Protein AF-A0A834KVR0-F1 (afdb_monomer)

InterPro domains:
  IPR052212 Pleckstrin homology-like domain-containing protein [PTHR12156] (34-213)

Solvent-accessible surface area (backbone atoms only — not comparable to full-atom values): 18357 Å² total; per-residue (Å²): 138,80,88,78,80,78,76,81,72,82,80,76,77,85,85,70,89,84,70,80,87,74,80,64,87,75,62,79,68,66,60,66,73,70,64,79,84,79,94,75,85,88,81,87,83,90,84,85,83,90,86,85,82,88,83,82,87,82,77,98,69,89,75,90,73,67,88,73,70,81,70,75,52,71,69,55,53,51,51,52,50,54,53,50,53,50,53,52,52,53,52,51,52,52,52,54,49,51,52,53,50,53,52,50,52,51,50,54,51,52,53,49,52,51,53,51,51,53,50,51,53,50,51,54,54,49,50,58,52,48,51,53,46,54,52,53,51,51,53,51,53,53,50,54,49,52,54,49,52,51,50,49,52,50,51,51,50,54,52,55,52,50,62,67,48,46,81,79,50,62,74,92,53,33,63,64,51,50,54,52,49,50,55,52,47,54,54,45,51,52,50,46,51,55,48,50,59,48,54,50,56,52,49,57,54,52,62,65,42,58,64,54,56,59,57,51,65,58,51,58,60,56,55,51,59,53,51,58,52,54,56,60,64,75,71,69,74,84,82,82,76,76,89,73,91,74,92,76,90,80,84,88,81,91,79,85,89,81,85,88,82,92,83,89,85,82,87,83,85,81,88,84,88,84,82,90,86,83,88,133

Structure (mmCIF, N/CA/C/O backbone):
data_AF-A0A834KVR0-F1
#
_entry.id   AF-A0A834KVR0-F1
#
loop_
_atom_site.group_PDB
_atom_site.id
_atom_site.type_symbol
_atom_site.label_atom_id
_atom_site.label_alt_id
_atom_site.label_comp_id
_atom_site.label_asym_id
_atom_site.label_entity_id
_atom_site.label_seq_id
_atom_site.pdbx_PDB_ins_code
_atom_site.Cartn_x
_atom_site.Cartn_y
_atom_site.Cartn_z
_atom_site.occupancy
_atom_site.B_iso_or_equiv
_atom_site.auth_seq_id
_atom_site.auth_comp_id
_atom_site.auth_asym_id
_atom_site.auth_atom_id
_atom_site.pdbx_PDB_model_num
ATOM 1 N N . MET A 1 1 ? -13.126 -34.381 2.306 1.00 40.16 1 MET A N 1
ATOM 2 C CA . MET A 1 1 ? -12.649 -34.183 0.922 1.00 40.16 1 MET A CA 1
ATOM 3 C C . MET A 1 1 ? -12.325 -32.711 0.772 1.00 40.16 1 MET A C 1
ATOM 5 O O . MET A 1 1 ? -13.243 -31.913 0.668 1.00 40.16 1 MET A O 1
ATOM 9 N N . VAL A 1 2 ? -11.050 -32.352 0.892 1.00 41.53 2 VAL A N 1
ATOM 10 C CA . VAL A 1 2 ? -10.582 -30.969 0.742 1.00 41.53 2 VAL A CA 1
ATOM 11 C C . VAL A 1 2 ? -9.887 -30.909 -0.611 1.00 41.53 2 VAL A C 1
ATOM 13 O O . VAL A 1 2 ? -8.895 -31.604 -0.817 1.00 41.53 2 VAL A O 1
ATOM 16 N N . TYR A 1 3 ? -10.458 -30.159 -1.550 1.00 44.44 3 TYR A N 1
ATOM 17 C CA . TYR A 1 3 ? -9.818 -29.876 -2.831 1.00 44.44 3 TYR A CA 1
ATOM 18 C C . TYR A 1 3 ? -8.710 -28.851 -2.583 1.00 44.44 3 TYR A C 1
ATOM 20 O O . TYR A 1 3 ? -8.979 -27.662 -2.434 1.00 44.44 3 TYR A O 1
ATOM 28 N N . ILE A 1 4 ? -7.469 -29.326 -2.495 1.00 51.06 4 ILE A N 1
ATOM 29 C CA . ILE A 1 4 ? -6.285 -28.471 -2.548 1.00 51.06 4 ILE A CA 1
ATOM 30 C C . ILE A 1 4 ? -6.039 -28.175 -4.026 1.00 51.06 4 ILE A C 1
ATOM 32 O O . ILE A 1 4 ? -5.580 -29.039 -4.773 1.00 51.06 4 ILE A O 1
ATOM 36 N N . TYR A 1 5 ? -6.390 -26.966 -4.459 1.00 55.44 5 TYR A N 1
ATOM 37 C CA . TYR A 1 5 ? -5.922 -26.435 -5.732 1.00 55.44 5 TYR A CA 1
ATOM 38 C C . TYR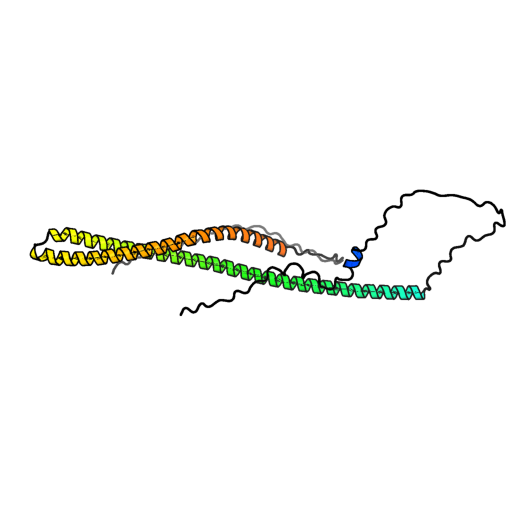 A 1 5 ? -4.430 -26.131 -5.586 1.00 55.44 5 TYR A C 1
ATOM 40 O O . TYR A 1 5 ? -4.046 -25.148 -4.957 1.00 55.44 5 TYR A O 1
ATOM 48 N N . TYR A 1 6 ? -3.586 -26.994 -6.149 1.00 46.97 6 TYR A N 1
ATOM 49 C CA . TYR A 1 6 ? -2.205 -26.637 -6.443 1.00 46.97 6 TYR A CA 1
ATOM 50 C C . TYR A 1 6 ? -2.235 -25.597 -7.565 1.00 46.97 6 TYR A C 1
ATOM 52 O O . TYR A 1 6 ? -2.462 -25.934 -8.725 1.00 46.97 6 TYR A O 1
ATOM 60 N N . LEU A 1 7 ? -2.045 -24.324 -7.212 1.00 50.03 7 LEU A N 1
ATOM 61 C CA . LEU A 1 7 ? -1.592 -23.332 -8.176 1.00 50.03 7 LEU A CA 1
ATOM 62 C C . LEU A 1 7 ? -0.141 -23.681 -8.506 1.00 50.03 7 LEU A C 1
ATOM 64 O O . LEU A 1 7 ? 0.762 -23.535 -7.683 1.00 50.03 7 LEU A O 1
ATOM 68 N N . GLU A 1 8 ? 0.047 -24.213 -9.703 1.00 48.72 8 GLU A N 1
ATOM 69 C CA . GLU A 1 8 ? 1.340 -24.439 -10.324 1.00 48.72 8 GLU A CA 1
ATOM 70 C C . GLU A 1 8 ? 2.027 -23.079 -10.501 1.00 48.72 8 GLU A C 1
ATOM 72 O O . GLU A 1 8 ? 1.716 -22.302 -11.403 1.00 48.72 8 GLU A O 1
ATOM 77 N N . MET A 1 9 ? 2.907 -22.746 -9.557 1.00 46.25 9 MET A N 1
ATOM 78 C CA . MET A 1 9 ? 3.776 -21.580 -9.650 1.00 46.25 9 MET A CA 1
ATOM 79 C C . MET A 1 9 ? 4.722 -21.792 -10.838 1.00 46.25 9 MET A C 1
ATOM 81 O O . MET A 1 9 ? 5.394 -22.828 -10.879 1.00 46.25 9 MET A O 1
ATOM 85 N N . PRO A 1 10 ? 4.826 -20.844 -11.787 1.00 48.53 10 PRO A N 1
ATOM 86 C CA . PRO A 1 10 ? 5.813 -20.931 -12.850 1.00 48.53 10 PRO A CA 1
ATOM 87 C C . PRO A 1 10 ? 7.200 -20.970 -12.210 1.00 48.53 10 PRO A C 1
ATOM 89 O O . PRO A 1 10 ? 7.634 -19.999 -11.589 1.00 48.53 10 PRO A O 1
ATOM 92 N N . GLN A 1 11 ? 7.889 -22.104 -12.321 1.00 47.78 11 GLN A N 1
ATOM 93 C CA . GLN A 1 11 ? 9.277 -22.196 -11.899 1.00 47.78 11 GLN A CA 1
ATOM 94 C C . GLN A 1 11 ? 10.112 -21.307 -12.820 1.00 47.78 11 GLN A C 1
ATOM 96 O O . GLN A 1 11 ? 10.424 -21.662 -13.956 1.00 47.78 11 GLN A O 1
ATOM 101 N N . HIS A 1 12 ? 10.433 -20.114 -12.328 1.00 43.91 12 HIS A N 1
ATOM 102 C CA . HIS A 1 12 ? 11.388 -19.219 -12.948 1.00 43.91 12 HIS A CA 1
ATOM 103 C C . HIS A 1 12 ? 12.770 -19.879 -12.882 1.00 43.91 12 HIS A C 1
ATOM 105 O O . HIS A 1 12 ? 13.420 -19.913 -11.839 1.00 43.91 12 HIS A O 1
ATOM 111 N N . ASN A 1 13 ? 13.198 -20.428 -14.015 1.00 42.28 13 ASN A N 1
ATOM 112 C CA . ASN A 1 13 ? 14.544 -20.925 -14.250 1.00 42.28 13 ASN A CA 1
ATOM 113 C C . ASN A 1 13 ? 15.549 -19.772 -14.052 1.00 42.28 13 ASN A C 1
ATOM 115 O O . ASN A 1 13 ? 15.682 -18.908 -14.914 1.00 42.28 13 ASN A O 1
ATOM 119 N N . MET A 1 14 ? 16.221 -19.737 -12.899 1.00 42.66 14 MET A N 1
ATOM 120 C CA . MET A 1 14 ? 17.290 -18.778 -12.583 1.00 42.66 14 MET A CA 1
ATOM 121 C C . MET A 1 14 ? 18.687 -19.272 -12.998 1.00 42.66 14 MET A C 1
ATOM 123 O O . MET A 1 14 ? 19.679 -18.665 -12.611 1.00 42.66 14 MET A O 1
ATOM 127 N N . GLU A 1 15 ? 18.795 -20.318 -13.823 1.00 42.47 15 GLU A N 1
ATOM 128 C CA . GLU A 1 15 ? 20.098 -20.890 -14.193 1.00 42.47 15 GLU A CA 1
ATOM 129 C C . GLU A 1 15 ? 20.482 -20.690 -15.671 1.00 42.47 15 GLU A C 1
ATOM 131 O O . GLU A 1 15 ? 21.492 -21.232 -16.111 1.00 42.47 15 GLU A O 1
ATOM 136 N N . ASN A 1 16 ? 19.725 -19.914 -16.462 1.00 45.34 16 ASN A N 1
ATOM 137 C CA . ASN A 1 16 ? 20.016 -19.763 -17.900 1.00 45.34 16 ASN A CA 1
ATOM 138 C C . ASN A 1 16 ? 20.256 -18.325 -18.396 1.00 45.34 16 ASN A C 1
ATOM 140 O O . ASN A 1 16 ? 20.423 -18.103 -19.594 1.00 45.34 16 ASN A O 1
ATOM 144 N N . SER A 1 17 ? 20.353 -17.347 -17.496 1.00 41.66 17 SER A N 1
ATOM 145 C CA . SER A 1 17 ? 20.482 -15.921 -17.851 1.00 41.66 17 SER A CA 1
ATOM 146 C C . SER A 1 17 ? 21.929 -15.410 -17.887 1.00 41.66 17 SER A C 1
ATOM 148 O O . SER A 1 17 ? 22.164 -14.212 -17.766 1.00 41.66 17 SER A O 1
ATOM 150 N N . GLY A 1 18 ? 22.915 -16.303 -18.022 1.00 48.16 18 GLY A N 1
ATOM 151 C CA . GLY A 1 18 ? 24.338 -15.946 -17.975 1.00 48.16 18 GLY A CA 1
ATOM 152 C C . GLY A 1 18 ? 25.078 -15.921 -19.316 1.00 48.16 18 GLY A C 1
ATOM 153 O O . GLY A 1 18 ? 26.230 -15.499 -19.342 1.00 48.16 18 GLY A O 1
ATOM 154 N N . VAL A 1 19 ? 24.497 -16.403 -20.426 1.00 48.88 19 VAL A N 1
ATOM 155 C CA . VAL A 1 19 ? 25.331 -16.741 -21.607 1.00 48.88 19 VAL A CA 1
ATOM 156 C C . VAL A 1 19 ? 24.719 -16.478 -22.991 1.00 48.88 19 VAL A C 1
ATOM 158 O O . VAL A 1 19 ? 25.324 -16.836 -24.000 1.00 48.88 19 VAL A O 1
ATOM 161 N N . GLN A 1 20 ? 23.569 -15.804 -23.096 1.00 34.91 20 GLN A N 1
ATOM 162 C CA . GLN A 1 20 ? 22.884 -15.618 -24.389 1.00 34.91 20 GLN A CA 1
ATOM 163 C C . GLN A 1 20 ? 23.236 -14.323 -25.151 1.00 34.91 20 GLN A C 1
ATOM 165 O O . GLN A 1 20 ? 22.699 -14.090 -26.222 1.00 34.91 20 GLN A O 1
ATOM 170 N N . TRP A 1 21 ? 24.166 -13.485 -24.688 1.00 39.94 21 TRP A N 1
ATOM 171 C CA . TRP A 1 21 ? 24.570 -12.290 -25.459 1.00 39.94 21 TRP A CA 1
ATOM 172 C C . TRP A 1 21 ? 25.778 -12.510 -26.384 1.00 39.94 21 TRP A C 1
ATOM 174 O O . TRP A 1 21 ? 26.228 -11.579 -27.042 1.00 39.94 21 TRP A O 1
ATOM 184 N N . GLN A 1 22 ? 26.304 -13.738 -26.485 1.00 44.66 22 GLN A N 1
ATOM 185 C CA . GLN A 1 22 ? 27.500 -14.026 -27.294 1.00 44.66 22 GLN A CA 1
ATOM 186 C C . GLN A 1 22 ? 27.246 -14.649 -28.676 1.00 44.66 22 GLN A C 1
ATOM 188 O O . GLN A 1 22 ? 28.211 -14.941 -29.376 1.00 44.66 22 GLN A O 1
ATOM 193 N N . GLN A 1 23 ? 25.996 -14.849 -29.111 1.00 42.59 23 GLN A N 1
ATOM 194 C CA . GLN A 1 23 ? 25.717 -15.595 -30.355 1.00 42.59 23 GLN A CA 1
ATOM 195 C C . GLN A 1 23 ? 24.958 -14.812 -31.436 1.00 42.59 23 GLN A C 1
ATOM 197 O O . GLN A 1 23 ? 24.191 -15.386 -32.204 1.00 42.59 23 GLN A O 1
ATOM 202 N N . GLY A 1 24 ? 25.209 -13.507 -31.542 1.00 49.75 24 GLY A N 1
ATOM 203 C CA . GLY A 1 24 ? 25.002 -12.781 -32.799 1.00 49.75 24 GLY A CA 1
ATOM 204 C C . GLY A 1 24 ? 26.250 -12.900 -33.687 1.00 49.75 24 GLY A C 1
ATOM 205 O O . GLY A 1 24 ? 27.355 -12.992 -33.142 1.00 49.75 24 GLY A O 1
ATOM 206 N N . PRO A 1 25 ? 26.135 -12.906 -35.030 1.00 54.09 25 PRO A N 1
ATOM 207 C CA . PRO A 1 25 ? 27.307 -12.856 -35.898 1.00 54.09 25 PRO A CA 1
ATOM 208 C C . PRO A 1 25 ? 28.103 -11.588 -35.567 1.00 54.09 25 PRO A C 1
ATOM 210 O O . PRO A 1 25 ? 27.660 -10.479 -35.851 1.00 54.09 25 PRO A O 1
ATOM 213 N N . ARG A 1 26 ? 29.260 -11.741 -34.905 1.00 54.66 26 ARG A N 1
ATOM 214 C CA . ARG A 1 26 ? 30.148 -10.615 -34.584 1.00 54.66 26 ARG A CA 1
ATOM 215 C C . ARG A 1 26 ? 30.486 -9.880 -35.874 1.00 54.66 26 ARG A C 1
ATOM 217 O O . ARG A 1 26 ? 31.011 -10.480 -36.812 1.00 54.66 26 ARG A O 1
ATOM 224 N N . SER A 1 27 ? 30.224 -8.579 -35.889 1.00 56.69 27 SER A N 1
ATOM 225 C CA . SER A 1 27 ? 30.544 -7.714 -37.015 1.00 56.69 27 SER A CA 1
ATOM 226 C C . SER A 1 27 ? 32.049 -7.799 -37.347 1.00 56.69 27 SER A C 1
ATOM 228 O O . SER A 1 27 ? 32.877 -7.733 -36.429 1.00 56.69 27 SER A O 1
ATOM 230 N N . PRO A 1 28 ? 32.446 -7.919 -38.632 1.00 54.69 28 PRO A N 1
ATOM 231 C CA . PRO A 1 28 ? 33.827 -8.205 -39.058 1.00 54.69 28 PRO A CA 1
ATOM 232 C C . PRO A 1 28 ? 34.900 -7.207 -38.594 1.00 54.69 28 PRO A C 1
ATOM 234 O O . PRO A 1 28 ? 36.098 -7.465 -38.719 1.00 54.69 28 PRO A O 1
ATOM 237 N N . TRP A 1 29 ? 34.501 -6.040 -38.091 1.00 47.91 29 TRP A N 1
ATOM 238 C CA . TRP A 1 29 ? 35.418 -4.995 -37.650 1.00 47.91 29 TRP A CA 1
ATOM 239 C C . TRP A 1 29 ? 35.972 -5.230 -36.234 1.00 47.91 29 TRP A C 1
ATOM 241 O O . TRP A 1 29 ? 37.114 -4.853 -35.982 1.00 47.91 29 TRP A O 1
ATOM 251 N N . ILE A 1 30 ? 35.253 -5.935 -35.348 1.00 52.66 30 ILE A N 1
ATOM 252 C CA . ILE A 1 30 ? 35.728 -6.223 -33.978 1.00 52.66 30 ILE A CA 1
ATOM 253 C C . ILE A 1 30 ? 36.875 -7.252 -33.986 1.00 52.66 30 ILE A C 1
ATOM 255 O O . ILE A 1 30 ? 37.761 -7.209 -33.133 1.00 52.66 30 ILE A O 1
ATOM 259 N N . SER A 1 31 ? 36.927 -8.145 -34.979 1.00 50.38 31 SER A N 1
ATOM 260 C CA . SER A 1 31 ? 38.032 -9.106 -35.122 1.00 50.38 31 SER A CA 1
ATOM 261 C C . SER A 1 31 ? 39.351 -8.449 -35.544 1.00 50.38 31 SER A C 1
ATOM 263 O O . SER A 1 31 ? 40.414 -8.942 -35.183 1.00 50.38 31 SER A O 1
ATOM 265 N N . ARG A 1 32 ? 39.311 -7.299 -36.235 1.00 51.47 32 ARG A N 1
ATOM 266 C CA . ARG A 1 32 ? 40.523 -6.611 -36.720 1.00 51.47 32 ARG A CA 1
ATOM 267 C C . ARG A 1 32 ? 41.347 -5.926 -35.629 1.00 51.47 32 ARG A C 1
ATOM 269 O O . ARG A 1 32 ? 42.498 -5.597 -35.879 1.00 51.47 32 ARG A O 1
ATOM 276 N N . VAL A 1 33 ? 40.784 -5.722 -34.439 1.00 50.94 33 VAL A N 1
ATOM 277 C CA . VAL A 1 33 ? 41.481 -5.071 -33.313 1.00 50.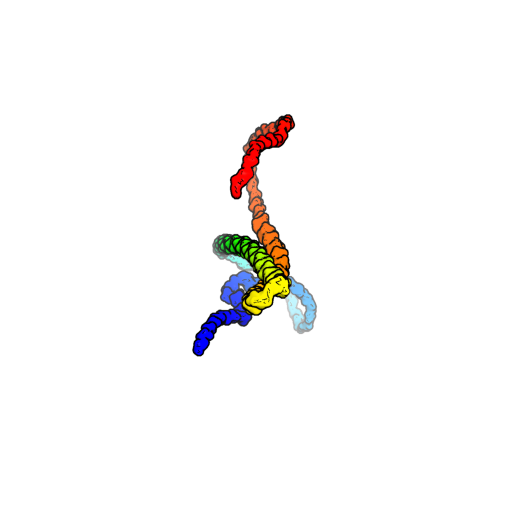94 33 VAL A CA 1
ATOM 278 C C . VAL A 1 33 ? 42.049 -6.098 -32.319 1.00 50.94 33 VAL A C 1
ATOM 280 O O . VAL A 1 33 ? 42.857 -5.745 -31.466 1.00 50.94 33 VAL A O 1
ATOM 283 N N . ALA A 1 34 ? 41.657 -7.374 -32.433 1.00 44.69 34 ALA A N 1
ATOM 284 C CA . ALA A 1 34 ? 42.080 -8.449 -31.530 1.00 44.69 34 ALA A CA 1
ATOM 285 C C . ALA A 1 34 ? 43.346 -9.199 -31.999 1.00 44.69 34 ALA A C 1
ATOM 287 O O . ALA A 1 34 ? 44.070 -9.743 -31.168 1.00 44.69 34 ALA A O 1
ATOM 288 N N . GLU A 1 35 ? 43.655 -9.202 -33.300 1.00 42.03 35 GLU A N 1
ATOM 289 C CA . GLU A 1 35 ? 44.916 -9.738 -33.836 1.00 42.03 35 GLU A CA 1
ATOM 290 C C . GLU A 1 35 ? 45.947 -8.611 -33.963 1.00 42.03 35 GLU A C 1
ATOM 292 O O . GLU A 1 35 ? 46.011 -7.882 -34.951 1.00 42.03 35 GLU A O 1
ATOM 297 N N . GLY A 1 36 ? 46.717 -8.424 -32.891 1.00 44.00 36 GLY A N 1
ATOM 298 C CA . GLY A 1 36 ? 47.668 -7.331 -32.743 1.00 44.00 36 GLY A CA 1
ATOM 299 C C . GLY A 1 36 ? 48.825 -7.353 -33.742 1.00 44.00 36 GLY A C 1
ATOM 300 O O . GLY A 1 36 ? 49.479 -8.372 -33.930 1.00 44.00 36 GLY A O 1
ATOM 301 N N . GLN A 1 37 ? 49.144 -6.176 -34.279 1.00 39.47 37 GLN A N 1
ATOM 302 C CA . GLN A 1 37 ? 50.459 -5.822 -34.815 1.00 39.47 37 GLN A CA 1
ATOM 303 C C . GLN A 1 37 ? 50.728 -4.341 -34.506 1.00 39.47 37 GLN A C 1
ATOM 305 O O . GLN A 1 37 ? 50.379 -3.450 -35.274 1.00 39.47 37 GLN A O 1
ATOM 310 N N . SER A 1 38 ? 51.367 -4.092 -33.361 1.00 36.09 38 SER A N 1
ATOM 311 C CA . SER A 1 38 ? 52.107 -2.852 -33.093 1.00 36.09 38 SER A CA 1
ATOM 312 C C . SER A 1 38 ? 53.605 -3.158 -33.235 1.00 36.09 38 SER A C 1
ATOM 314 O O . SER A 1 38 ? 54.057 -4.148 -32.655 1.00 36.09 38 SER A O 1
ATOM 316 N N . PRO A 1 39 ? 54.399 -2.364 -33.980 1.00 46.84 39 PRO A N 1
ATOM 317 C CA . PRO A 1 39 ? 55.816 -2.633 -34.184 1.00 46.84 39 PRO A CA 1
ATOM 318 C C . PRO A 1 39 ? 56.627 -2.000 -33.047 1.00 46.84 39 PRO A C 1
ATOM 320 O O . PRO A 1 39 ? 56.706 -0.778 -32.938 1.00 46.84 39 PRO A O 1
ATOM 323 N N . ALA A 1 40 ? 57.249 -2.820 -32.203 1.00 36.53 40 ALA A N 1
ATOM 324 C CA . ALA A 1 40 ? 58.198 -2.355 -31.198 1.00 36.53 40 ALA A CA 1
ATOM 325 C C . ALA A 1 40 ? 59.548 -3.071 -31.348 1.00 36.53 40 ALA A C 1
ATOM 327 O O . ALA A 1 40 ? 59.621 -4.291 -31.285 1.00 36.53 40 ALA A O 1
ATOM 328 N N . SER A 1 41 ? 60.589 -2.249 -31.511 1.00 37.97 41 SER A N 1
ATOM 329 C CA . SER A 1 41 ? 61.953 -2.402 -30.988 1.00 37.97 41 SER A CA 1
ATOM 330 C C . SER A 1 41 ? 62.697 -3.727 -31.240 1.00 37.97 41 SER A C 1
ATOM 332 O O . SER A 1 41 ? 62.534 -4.695 -30.504 1.00 37.97 41 SER A O 1
ATOM 334 N N . SER A 1 42 ? 63.619 -3.732 -32.212 1.00 37.25 42 SER A N 1
ATOM 335 C CA . SER A 1 42 ? 64.639 -4.784 -32.348 1.00 37.25 42 SER A CA 1
ATOM 336 C C . SER A 1 42 ? 65.936 -4.339 -31.668 1.00 37.25 42 SER A C 1
ATOM 338 O O . SER A 1 42 ? 66.650 -3.480 -32.186 1.00 37.25 42 SER A O 1
ATOM 340 N N . GLY A 1 43 ? 66.223 -4.933 -30.508 1.00 34.66 43 GLY A N 1
ATOM 341 C CA . GLY A 1 43 ? 67.552 -4.987 -29.896 1.00 34.66 43 GLY A CA 1
ATOM 342 C C . GLY A 1 43 ? 68.383 -6.126 -30.499 1.00 34.66 43 GLY A C 1
ATOM 343 O O . GLY A 1 43 ? 67.831 -7.105 -30.995 1.00 34.66 43 GLY A O 1
ATOM 344 N N . ALA A 1 44 ? 69.698 -5.930 -30.517 1.00 49.50 44 ALA A N 1
ATOM 345 C CA . ALA A 1 44 ? 70.727 -6.760 -31.141 1.00 49.50 44 ALA A CA 1
ATOM 346 C C . ALA A 1 44 ? 71.146 -7.969 -30.286 1.00 49.50 44 ALA A C 1
ATOM 348 O O . ALA A 1 44 ? 71.003 -7.877 -29.078 1.00 49.50 44 ALA A O 1
ATOM 349 N N . GLU A 1 45 ? 71.759 -9.005 -30.891 1.00 39.78 45 GLU A N 1
ATOM 350 C CA . GLU A 1 45 ? 73.156 -9.435 -30.622 1.00 39.78 45 GLU A CA 1
ATOM 351 C C . GLU A 1 45 ? 73.574 -10.752 -31.332 1.00 39.78 45 GLU A C 1
ATOM 353 O O . GLU A 1 45 ? 72.812 -11.712 -31.353 1.00 39.78 45 GLU A O 1
ATOM 358 N N . SER A 1 46 ? 74.785 -10.697 -31.927 1.00 44.06 46 SER A N 1
ATOM 359 C CA . SER A 1 46 ? 75.876 -11.689 -32.135 1.00 44.06 46 SER A CA 1
ATOM 360 C C . SER A 1 46 ? 75.603 -13.173 -32.435 1.00 44.06 46 SER A C 1
ATOM 362 O O . SER A 1 46 ? 74.663 -13.770 -31.940 1.00 44.06 46 SER A O 1
ATOM 364 N N . ASP A 1 47 ? 76.467 -13.961 -33.083 1.00 44.97 47 ASP A N 1
ATOM 365 C CA . ASP A 1 47 ? 77.664 -13.868 -33.946 1.00 44.97 47 ASP A CA 1
ATOM 366 C C . ASP A 1 47 ? 78.019 -15.348 -34.216 1.00 44.97 47 ASP A C 1
ATOM 368 O O . ASP A 1 47 ? 78.009 -16.126 -33.260 1.00 44.97 47 ASP A O 1
ATOM 372 N N . THR A 1 48 ? 78.383 -15.767 -35.439 1.00 47.78 48 THR A N 1
ATOM 373 C CA . THR A 1 48 ? 79.351 -16.878 -35.631 1.00 47.78 48 THR A CA 1
ATOM 374 C C . THR A 1 48 ? 79.913 -16.973 -37.066 1.00 47.78 48 THR A C 1
ATOM 376 O O . THR A 1 48 ? 79.186 -17.248 -38.013 1.00 47.78 48 THR A O 1
ATOM 379 N N . GLU A 1 49 ? 81.228 -16.708 -37.159 1.00 41.47 49 GLU A N 1
ATOM 380 C CA . GLU A 1 49 ? 82.315 -17.270 -38.008 1.00 41.47 49 GLU A CA 1
ATOM 381 C C . GLU A 1 49 ? 82.122 -17.511 -39.535 1.00 41.47 49 GLU A C 1
ATOM 383 O O . GLU A 1 49 ? 81.260 -18.260 -39.967 1.00 41.47 49 GLU A O 1
ATOM 388 N N . SER A 1 50 ? 82.857 -16.798 -40.417 1.00 38.59 50 SER A N 1
ATOM 389 C CA . SER A 1 50 ? 84.213 -17.097 -40.978 1.00 38.59 50 SER A CA 1
ATOM 390 C C . SER A 1 50 ? 84.170 -18.188 -42.078 1.00 38.59 50 SER A C 1
ATOM 392 O O . SER A 1 50 ? 83.522 -19.200 -41.892 1.00 38.59 50 SER A O 1
ATOM 394 N N . SER A 1 51 ? 84.798 -18.162 -43.259 1.00 41.66 51 SER A N 1
ATOM 395 C CA . SER A 1 51 ? 85.860 -17.386 -43.910 1.00 41.66 51 SER A CA 1
ATOM 396 C C . SER A 1 51 ? 85.824 -17.729 -45.418 1.00 41.66 51 SER A C 1
ATOM 398 O O . SER A 1 51 ? 85.367 -18.812 -45.786 1.00 41.66 51 SER A O 1
ATOM 400 N N . GLY A 1 52 ? 86.353 -16.876 -46.299 1.00 38.72 52 GLY A N 1
ATOM 401 C CA . GLY A 1 52 ? 86.535 -17.216 -47.717 1.00 38.72 52 GLY A CA 1
ATOM 402 C C . GLY A 1 52 ? 87.006 -16.032 -48.552 1.00 38.72 52 GLY A C 1
ATOM 403 O O . GLY A 1 52 ? 86.202 -15.245 -49.042 1.00 38.72 52 GLY A O 1
ATOM 404 N N . THR A 1 53 ? 88.320 -15.890 -48.657 1.00 39.78 53 THR A N 1
ATOM 405 C CA . THR A 1 53 ? 89.035 -14.782 -49.282 1.00 39.78 53 THR A CA 1
ATOM 406 C C . THR A 1 53 ? 88.904 -14.726 -50.810 1.00 39.78 53 THR A C 1
ATOM 408 O O . THR A 1 53 ? 88.639 -15.714 -51.488 1.00 39.78 53 THR A O 1
ATOM 411 N N . GLU A 1 54 ? 89.150 -13.513 -51.317 1.00 42.09 54 GLU A N 1
ATOM 412 C CA . GLU A 1 54 ? 89.826 -13.173 -52.577 1.00 42.09 54 GLU A CA 1
ATOM 413 C C . GLU A 1 54 ? 89.288 -13.743 -53.906 1.00 42.09 54 GLU A C 1
ATOM 415 O O . GLU A 1 54 ? 89.596 -14.861 -54.295 1.00 42.09 54 GLU A O 1
ATOM 420 N N . ARG A 1 55 ? 88.658 -12.883 -54.724 1.00 44.12 55 ARG A N 1
ATOM 421 C CA . ARG A 1 55 ? 89.200 -12.562 -56.061 1.00 44.12 55 ARG A CA 1
ATOM 422 C C . ARG A 1 55 ? 88.970 -11.097 -56.404 1.00 44.12 55 ARG A C 1
ATOM 424 O O . ARG A 1 55 ? 87.854 -10.589 -56.455 1.00 44.12 55 ARG A O 1
ATOM 431 N N . GLU A 1 56 ? 90.096 -10.445 -56.626 1.00 41.44 56 GLU A N 1
ATOM 432 C CA . GLU A 1 56 ? 90.265 -9.080 -57.076 1.00 41.44 56 GLU A CA 1
ATOM 433 C C . GLU A 1 56 ? 89.668 -8.811 -58.471 1.00 41.44 56 GLU A C 1
ATOM 435 O O . GLU A 1 56 ? 89.880 -9.565 -59.416 1.00 41.44 56 GLU A O 1
ATOM 440 N N . LYS A 1 57 ? 89.047 -7.629 -58.585 1.00 44.34 57 LYS A N 1
ATOM 441 C CA . LYS A 1 57 ? 89.181 -6.672 -59.698 1.00 44.34 57 LYS A CA 1
ATOM 442 C C . LYS A 1 57 ? 88.788 -7.169 -61.100 1.00 44.34 57 LYS A C 1
ATOM 444 O O . LYS A 1 57 ? 89.626 -7.611 -61.877 1.00 44.34 57 LYS A O 1
ATOM 449 N N . SER A 1 58 ? 87.578 -6.812 -61.538 1.00 38.31 58 SER A N 1
ATOM 450 C CA . SER A 1 58 ? 87.459 -6.213 -62.873 1.00 38.31 58 SER A CA 1
ATOM 451 C C . SER A 1 58 ? 86.306 -5.211 -62.971 1.00 38.31 58 SER A C 1
ATOM 453 O O . SER A 1 58 ? 85.165 -5.488 -62.628 1.00 38.31 58 SER A O 1
ATOM 455 N N . CYS A 1 59 ? 86.670 -4.042 -63.494 1.00 35.53 59 CYS A N 1
ATOM 456 C CA . CYS A 1 59 ? 85.828 -3.081 -64.194 1.00 35.53 59 CYS A CA 1
ATOM 457 C C . CYS A 1 59 ? 84.772 -2.304 -63.388 1.00 35.53 59 CYS A C 1
ATOM 459 O O . CYS A 1 59 ? 83.584 -2.609 -63.365 1.00 35.53 59 CYS A O 1
ATOM 461 N N . VAL A 1 60 ? 85.216 -1.153 -62.882 1.00 50.47 60 VAL A N 1
ATOM 462 C CA . VAL A 1 60 ? 84.394 0.050 -62.734 1.00 50.47 60 VAL A CA 1
ATOM 463 C C . VAL A 1 60 ? 83.767 0.398 -64.093 1.00 50.47 60 VAL A C 1
ATOM 465 O O . VAL A 1 60 ? 84.415 1.037 -64.919 1.00 50.47 60 VAL A O 1
ATOM 468 N N . LYS A 1 61 ? 82.515 -0.006 -64.333 1.00 44.59 61 LYS A N 1
ATOM 469 C CA . LYS A 1 61 ? 81.617 0.602 -65.329 1.00 44.59 61 LYS A CA 1
ATOM 470 C C . LYS A 1 61 ? 80.173 0.539 -64.828 1.00 44.59 61 LYS A C 1
ATOM 472 O O . LYS A 1 61 ? 79.580 -0.527 -64.804 1.00 44.59 61 LYS A O 1
ATOM 477 N N . LYS A 1 62 ? 79.650 1.717 -64.464 1.00 46.38 62 LYS A N 1
ATOM 478 C CA . LYS A 1 62 ? 78.262 2.177 -64.654 1.00 46.38 62 LYS A CA 1
ATOM 479 C C . LYS A 1 62 ? 77.178 1.089 -64.648 1.00 46.38 62 LYS A C 1
ATOM 481 O O . LYS A 1 62 ? 76.986 0.442 -65.670 1.00 46.38 62 LYS A O 1
ATOM 486 N N . LEU A 1 63 ? 76.364 1.060 -63.594 1.00 43.66 63 LEU A N 1
ATOM 487 C CA . LEU A 1 63 ? 74.955 1.457 -63.705 1.00 43.66 63 LEU A CA 1
ATOM 488 C C . LEU A 1 63 ? 74.365 1.599 -62.294 1.00 43.66 63 LEU A C 1
ATOM 490 O O . LEU A 1 63 ? 73.727 0.697 -61.762 1.00 43.66 63 LEU A O 1
ATOM 494 N N . GLU A 1 64 ? 74.571 2.769 -61.692 1.00 46.22 64 GLU A N 1
ATOM 495 C CA . GLU A 1 64 ? 73.493 3.356 -60.902 1.00 46.22 64 GLU A CA 1
ATOM 496 C C . GLU A 1 64 ? 72.277 3.453 -61.821 1.00 46.22 64 GLU A C 1
ATOM 498 O O . GLU A 1 64 ? 72.350 4.022 -62.911 1.00 46.22 64 GLU A O 1
ATOM 503 N N . GLY A 1 65 ? 71.178 2.844 -61.411 1.00 44.41 65 GLY A N 1
ATOM 504 C CA . GLY A 1 65 ? 69.977 2.836 -62.221 1.00 44.41 65 GLY A CA 1
ATOM 505 C C . GLY A 1 65 ? 69.020 1.777 -61.749 1.00 44.41 65 GLY A C 1
ATOM 506 O O . GLY A 1 65 ? 68.759 0.846 -62.492 1.00 44.41 65 GLY A O 1
ATOM 507 N N . SER A 1 66 ? 68.517 1.962 -60.525 1.00 44.50 66 SER A N 1
ATOM 508 C CA . SER A 1 66 ? 67.195 1.519 -60.082 1.00 44.50 66 SER A CA 1
ATOM 509 C C . SER A 1 66 ? 66.844 0.050 -60.341 1.00 44.50 66 SER A C 1
ATOM 511 O O . SER A 1 66 ? 66.657 -0.380 -61.474 1.00 44.50 66 SER A O 1
ATOM 513 N N . SER A 1 67 ? 66.510 -0.675 -59.274 1.00 50.22 67 SER A N 1
ATOM 514 C CA . SER A 1 67 ? 65.329 -1.534 -59.359 1.00 50.22 67 SER A CA 1
ATOM 515 C C . SER A 1 67 ? 64.218 -0.692 -60.000 1.00 50.22 67 SER A C 1
ATOM 517 O O . SER A 1 67 ? 63.649 0.195 -59.356 1.00 50.22 67 SER A O 1
ATOM 519 N N . LEU A 1 68 ? 64.023 -0.856 -61.312 1.00 49.53 68 LEU A N 1
ATOM 520 C CA . LEU A 1 68 ? 62.882 -0.362 -62.059 1.00 49.53 68 LEU A CA 1
ATOM 521 C C . LEU A 1 68 ? 61.712 -1.098 -61.425 1.00 49.53 68 LEU A C 1
ATOM 523 O O . LEU A 1 68 ? 61.333 -2.182 -61.860 1.00 49.53 68 LEU A O 1
ATOM 527 N N . ARG A 1 69 ? 61.209 -0.539 -60.317 1.00 59.34 69 ARG A N 1
ATOM 528 C CA . ARG A 1 69 ? 59.905 -0.861 -59.760 1.00 59.34 69 ARG A CA 1
ATOM 529 C C . ARG A 1 69 ? 58.980 -0.849 -60.959 1.00 59.34 69 ARG A C 1
ATOM 531 O O . ARG A 1 69 ? 58.780 0.214 -61.542 1.00 59.34 69 ARG A O 1
ATOM 538 N N . VAL A 1 70 ? 58.518 -2.025 -61.373 1.00 62.09 70 VAL A N 1
ATOM 539 C CA . VAL A 1 70 ? 57.508 -2.163 -62.416 1.00 62.09 70 VAL A CA 1
ATOM 540 C C . VAL A 1 70 ? 56.333 -1.333 -61.925 1.00 62.09 70 VAL A C 1
ATOM 542 O O . VAL A 1 70 ? 55.637 -1.722 -60.990 1.00 62.09 70 VAL A O 1
ATOM 545 N N . LEU A 1 71 ? 56.209 -0.116 -62.455 1.00 62.34 71 LEU A N 1
ATOM 546 C CA . LEU A 1 71 ? 55.137 0.780 -62.073 1.00 62.34 71 LEU A CA 1
ATOM 547 C C . LEU A 1 71 ? 53.847 0.101 -62.539 1.00 62.34 71 LEU A C 1
ATOM 549 O O . LEU A 1 71 ? 53.785 -0.328 -63.697 1.00 62.34 71 LEU A O 1
ATOM 553 N N . PRO A 1 72 ? 52.841 -0.057 -61.663 1.00 75.88 72 PRO A N 1
ATOM 554 C CA . PRO A 1 72 ? 51.564 -0.608 -62.084 1.00 75.88 72 PRO A CA 1
ATOM 555 C C . PRO A 1 72 ? 51.046 0.203 -63.275 1.00 75.88 72 PRO A C 1
ATOM 557 O O . PRO A 1 72 ? 51.123 1.433 -63.278 1.00 75.88 72 PRO A O 1
ATOM 560 N N . SER A 1 73 ? 50.555 -0.495 -64.305 1.00 86.38 73 SER A N 1
ATOM 561 C CA . SER A 1 73 ? 50.024 0.147 -65.512 1.00 86.38 73 SER A CA 1
ATOM 562 C C . SER A 1 73 ? 48.980 1.207 -65.126 1.00 86.38 73 SER A C 1
ATOM 564 O O . SER A 1 73 ? 48.173 0.943 -64.230 1.00 86.38 73 SER A O 1
ATOM 566 N N . PRO A 1 74 ? 48.929 2.376 -65.790 1.00 88.94 74 PRO A N 1
ATOM 567 C CA . PRO A 1 74 ? 47.943 3.422 -65.500 1.00 88.94 74 PRO A CA 1
ATOM 568 C C . PRO A 1 74 ? 46.496 2.909 -65.440 1.00 88.94 74 PRO A C 1
ATOM 570 O O . PRO A 1 74 ? 45.710 3.344 -64.605 1.00 88.94 74 PRO A O 1
ATOM 573 N N . THR A 1 75 ? 46.170 1.909 -66.261 1.00 91.12 75 THR A N 1
ATOM 574 C CA . THR A 1 75 ? 44.861 1.230 -66.269 1.00 91.12 75 THR A CA 1
ATOM 575 C C . THR A 1 75 ? 44.561 0.462 -64.976 1.00 91.12 75 THR A C 1
ATOM 577 O O . THR A 1 75 ? 43.421 0.441 -64.516 1.00 91.12 75 THR A O 1
ATOM 580 N N . HIS A 1 76 ? 45.575 -0.143 -64.352 1.00 93.00 76 HIS A N 1
ATOM 581 C CA . HIS A 1 76 ? 45.448 -0.827 -63.065 1.00 93.00 76 HIS A CA 1
ATOM 582 C C . HIS A 1 76 ? 45.205 0.173 -61.930 1.00 93.00 76 HIS A C 1
ATOM 584 O O . HIS A 1 76 ? 44.364 -0.064 -61.069 1.00 93.00 76 HIS A O 1
ATOM 590 N N . LEU A 1 77 ? 45.903 1.314 -61.947 1.00 93.50 77 LEU A N 1
ATOM 591 C CA . LEU A 1 77 ? 45.676 2.387 -60.976 1.00 93.50 77 LEU A CA 1
ATOM 592 C C . LEU A 1 77 ? 44.276 2.995 -61.118 1.00 93.50 77 LEU A C 1
ATOM 594 O O . LEU A 1 77 ? 43.604 3.184 -60.113 1.00 93.50 77 LEU A O 1
ATOM 598 N N . GLN A 1 78 ? 43.806 3.233 -62.345 1.00 94.81 78 GLN A N 1
ATOM 599 C CA . GLN A 1 78 ? 42.444 3.720 -62.595 1.00 94.81 78 GLN A CA 1
ATOM 600 C C . GLN A 1 78 ? 41.379 2.752 -62.076 1.00 94.81 78 GLN A C 1
ATOM 602 O O . GLN A 1 78 ? 40.474 3.178 -61.365 1.00 94.81 78 GLN A O 1
ATOM 607 N N . ARG A 1 79 ? 41.519 1.449 -62.356 1.00 95.69 79 ARG A N 1
ATOM 608 C CA . ARG A 1 79 ? 40.623 0.427 -61.798 1.00 95.69 79 ARG A CA 1
ATOM 609 C C . ARG A 1 79 ? 40.640 0.449 -60.270 1.00 95.69 79 ARG A C 1
ATOM 611 O O . ARG A 1 79 ? 39.587 0.436 -59.641 1.00 95.69 79 ARG A O 1
ATOM 618 N N . ARG A 1 80 ? 41.830 0.541 -59.672 1.00 96.50 80 ARG A N 1
ATOM 619 C CA . ARG A 1 80 ? 41.965 0.587 -58.217 1.00 96.50 80 ARG A CA 1
ATOM 620 C C . ARG A 1 80 ? 41.303 1.824 -57.608 1.00 96.50 80 ARG A C 1
ATOM 622 O O . ARG A 1 80 ? 40.707 1.716 -56.545 1.00 96.50 80 ARG A O 1
ATOM 629 N N . ILE A 1 81 ? 41.381 2.975 -58.274 1.00 96.69 81 ILE A N 1
ATOM 630 C CA . ILE A 1 81 ? 40.679 4.196 -57.858 1.00 96.69 81 ILE A CA 1
ATOM 631 C C . ILE A 1 81 ? 39.167 3.969 -57.894 1.00 96.69 81 ILE A C 1
ATOM 633 O O . ILE A 1 81 ? 38.509 4.211 -56.891 1.00 96.69 81 ILE A O 1
ATOM 637 N N . THR A 1 82 ? 38.629 3.417 -58.987 1.00 97.62 82 THR A N 1
ATOM 638 C CA . THR A 1 82 ? 37.185 3.150 -59.086 1.00 97.62 82 THR A CA 1
ATOM 639 C C . THR A 1 82 ? 36.695 2.136 -58.050 1.00 97.62 82 THR A C 1
ATOM 641 O O . THR A 1 82 ? 35.617 2.313 -57.496 1.00 97.62 82 THR A O 1
ATOM 644 N N . GLU A 1 83 ? 37.496 1.111 -57.737 1.00 98.06 83 GLU A N 1
ATOM 645 C CA . GLU A 1 83 ? 37.198 0.163 -56.653 1.00 98.06 83 GLU A CA 1
ATOM 646 C C . GLU A 1 83 ? 37.152 0.871 -55.293 1.00 98.06 83 GLU A C 1
ATOM 648 O O . GLU A 1 83 ? 36.231 0.646 -54.515 1.00 98.06 83 GLU A O 1
ATOM 653 N N . LEU A 1 84 ? 38.126 1.740 -55.000 1.00 98.25 84 LEU A N 1
ATOM 654 C CA . LEU A 1 84 ? 38.162 2.501 -53.747 1.00 98.25 84 LEU A CA 1
ATOM 655 C C . LEU A 1 84 ? 37.010 3.512 -53.651 1.00 98.25 84 LEU A C 1
ATOM 657 O O . LEU A 1 84 ? 36.456 3.699 -52.570 1.00 98.25 84 LEU A O 1
ATOM 661 N N . ASP A 1 85 ? 36.630 4.146 -54.760 1.00 98.06 85 ASP A N 1
ATOM 662 C CA . ASP A 1 85 ? 35.474 5.044 -54.820 1.00 98.06 85 ASP A CA 1
ATOM 663 C C . ASP A 1 85 ? 34.164 4.294 -54.561 1.00 98.06 85 ASP A C 1
ATOM 665 O O . ASP A 1 85 ? 33.314 4.794 -53.822 1.00 98.06 85 ASP A O 1
ATOM 669 N N . GLN A 1 86 ? 34.023 3.087 -55.117 1.00 98.50 86 GLN A N 1
ATOM 670 C CA . GLN A 1 86 ? 32.888 2.212 -54.839 1.00 98.50 86 GLN A CA 1
ATOM 671 C C . GLN A 1 86 ? 32.857 1.803 -53.360 1.00 98.50 86 GLN A C 1
ATOM 673 O O . GLN A 1 86 ? 31.834 1.986 -52.707 1.00 98.50 86 GLN A O 1
ATOM 678 N N . GLN A 1 87 ? 33.986 1.345 -52.807 1.00 98.44 87 GLN A N 1
ATOM 679 C CA . GLN A 1 87 ? 34.095 0.993 -51.386 1.00 98.44 87 GLN A CA 1
ATOM 680 C C . GLN A 1 87 ? 33.752 2.173 -50.470 1.00 98.44 87 GLN A C 1
ATOM 682 O O . GLN A 1 87 ? 33.114 1.992 -49.436 1.00 98.44 87 GLN A O 1
ATOM 687 N N . ARG A 1 88 ? 34.150 3.397 -50.839 1.00 98.25 88 ARG A N 1
ATOM 688 C CA . ARG A 1 88 ? 33.795 4.604 -50.085 1.00 98.25 88 ARG A CA 1
ATOM 689 C C . ARG A 1 88 ? 32.284 4.836 -50.070 1.00 98.25 88 ARG A C 1
ATOM 691 O O . ARG A 1 88 ? 31.752 5.182 -49.019 1.00 98.25 88 ARG A O 1
ATOM 698 N N . GLU A 1 89 ? 31.606 4.698 -51.209 1.00 98.62 89 GLU A N 1
ATOM 699 C CA . GLU A 1 89 ? 30.155 4.918 -51.263 1.00 98.62 89 GLU A CA 1
ATOM 700 C C . GLU A 1 89 ? 29.387 3.806 -50.536 1.00 98.62 89 GLU A C 1
ATOM 702 O O . GLU A 1 89 ? 28.444 4.106 -49.810 1.00 98.62 89 GLU A O 1
ATOM 707 N N . GLU A 1 90 ? 29.833 2.551 -50.640 1.00 98.31 90 GLU A N 1
ATOM 708 C CA . GLU A 1 90 ? 29.279 1.425 -49.874 1.00 98.31 90 GLU A CA 1
ATOM 709 C C . GLU A 1 90 ? 29.373 1.687 -48.362 1.00 98.31 90 GLU A C 1
ATOM 711 O O . GLU A 1 90 ? 28.356 1.669 -47.672 1.00 98.31 90 GLU A O 1
ATOM 716 N N . LEU A 1 91 ? 30.556 2.061 -47.860 1.00 97.94 91 LEU A N 1
ATOM 717 C CA . LEU A 1 91 ? 30.752 2.401 -46.444 1.00 97.94 91 LEU A CA 1
ATOM 718 C C . LEU A 1 91 ? 29.904 3.597 -45.990 1.00 97.94 91 LEU A C 1
ATOM 720 O O . LEU A 1 91 ? 29.465 3.657 -44.842 1.00 97.94 91 LEU A O 1
ATOM 724 N N . LYS A 1 92 ? 29.668 4.572 -46.871 1.00 98.50 92 LYS A N 1
ATOM 725 C CA . LYS A 1 92 ? 28.814 5.725 -46.569 1.00 98.50 92 LYS A CA 1
ATOM 726 C C . LYS A 1 92 ? 27.351 5.310 -46.414 1.00 98.50 92 LYS A C 1
ATOM 728 O O . LYS A 1 92 ? 26.694 5.793 -45.494 1.00 98.50 92 LYS A O 1
ATOM 733 N N . ILE A 1 93 ? 26.859 4.418 -47.273 1.00 98.44 93 ILE A N 1
ATOM 734 C CA . ILE A 1 93 ? 25.506 3.858 -47.160 1.00 98.44 93 ILE A CA 1
ATOM 735 C C . ILE A 1 93 ? 25.390 3.025 -45.880 1.00 98.44 93 ILE A C 1
ATOM 737 O O . ILE A 1 93 ? 24.422 3.193 -45.142 1.00 98.44 93 ILE A O 1
ATOM 741 N N . GLU A 1 94 ? 26.383 2.182 -45.578 1.00 98.50 94 GLU A N 1
ATOM 742 C CA . GLU A 1 94 ? 26.423 1.392 -44.339 1.00 98.50 94 GLU A CA 1
ATOM 743 C C . GLU A 1 94 ? 26.366 2.286 -43.095 1.00 98.50 94 GLU A C 1
ATOM 745 O O . GLU A 1 94 ? 25.553 2.053 -42.204 1.00 98.50 94 GLU A O 1
ATOM 750 N N . LEU A 1 95 ? 27.164 3.358 -43.058 1.00 98.44 95 LEU A N 1
ATOM 751 C CA . LEU A 1 95 ? 27.142 4.314 -41.952 1.00 98.44 95 LEU A CA 1
ATOM 752 C C . LEU A 1 95 ? 25.781 5.012 -41.820 1.00 98.44 95 LEU A C 1
ATOM 754 O O . LEU A 1 95 ? 25.285 5.186 -40.711 1.00 98.44 95 LEU A O 1
ATOM 758 N N . GLN A 1 96 ? 25.170 5.422 -42.934 1.00 98.62 96 GLN A N 1
ATOM 759 C CA . GLN A 1 96 ? 23.845 6.049 -42.911 1.00 98.62 96 GLN A CA 1
ATOM 760 C C . GLN A 1 96 ? 22.761 5.089 -42.415 1.00 98.62 96 GLN A C 1
ATOM 762 O O . GLN A 1 96 ? 21.883 5.508 -41.660 1.00 98.62 96 GLN A O 1
ATOM 767 N N . LEU A 1 97 ? 22.830 3.816 -42.809 1.00 98.50 97 LEU A N 1
ATOM 768 C CA . LEU A 1 97 ? 21.926 2.783 -42.319 1.00 98.50 97 LEU A CA 1
ATOM 769 C C . LEU A 1 97 ? 22.095 2.578 -40.812 1.00 98.50 97 LEU A C 1
ATOM 771 O O . LEU A 1 97 ? 21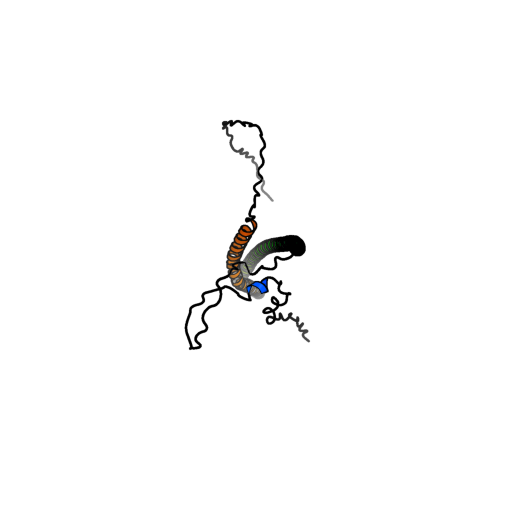.099 2.578 -40.097 1.00 98.50 97 LEU A O 1
ATOM 775 N N . GLU A 1 98 ? 23.332 2.469 -40.329 1.00 98.31 98 GLU A N 1
ATOM 776 C CA . GLU A 1 98 ? 23.620 2.317 -38.900 1.00 98.31 98 GLU A CA 1
ATOM 777 C C . GLU A 1 98 ? 23.069 3.498 -38.091 1.00 98.31 98 GLU A C 1
ATOM 779 O O . GLU A 1 98 ? 22.399 3.305 -37.081 1.00 98.31 98 GLU A O 1
ATOM 784 N N . ILE A 1 99 ? 23.264 4.732 -38.571 1.00 98.31 99 ILE A N 1
ATOM 785 C CA . ILE A 1 99 ? 22.692 5.928 -37.935 1.00 98.31 99 ILE A CA 1
ATOM 786 C C . ILE A 1 99 ? 21.165 5.824 -37.858 1.00 98.31 99 ILE A C 1
ATOM 788 O O . ILE A 1 99 ? 20.592 6.101 -36.806 1.00 98.31 99 ILE A O 1
ATOM 792 N N . ALA A 1 100 ? 20.502 5.423 -38.946 1.00 98.50 100 ALA A N 1
ATOM 793 C CA . ALA A 1 100 ? 19.048 5.296 -38.976 1.00 98.50 100 ALA A CA 1
ATOM 794 C C . ALA A 1 100 ? 18.537 4.196 -38.028 1.00 98.50 100 ALA A C 1
ATOM 796 O O . ALA A 1 100 ? 17.526 4.394 -37.354 1.00 98.50 100 ALA A O 1
ATOM 797 N N . LEU A 1 101 ? 19.243 3.063 -37.940 1.00 98.69 101 LEU A N 1
ATOM 798 C CA . LEU A 1 101 ? 18.912 1.976 -37.015 1.00 98.69 101 LEU A CA 1
ATOM 799 C C . LEU A 1 101 ? 19.050 2.433 -35.561 1.00 98.69 101 LEU A C 1
ATOM 801 O O . LEU A 1 101 ? 18.090 2.323 -34.802 1.00 98.69 101 LEU A O 1
ATOM 805 N N . LEU A 1 102 ? 20.182 3.043 -35.205 1.00 98.62 102 LEU A N 1
ATOM 806 C CA . LEU A 1 102 ? 20.426 3.557 -33.855 1.00 98.62 102 LEU A CA 1
ATOM 807 C C . LEU A 1 102 ? 19.425 4.651 -33.457 1.00 98.62 102 LEU A C 1
ATOM 809 O O . LEU A 1 102 ? 19.001 4.720 -32.305 1.00 98.62 102 LEU A O 1
ATOM 813 N N . GLN A 1 103 ? 19.018 5.507 -34.398 1.00 98.62 103 GLN A N 1
ATOM 814 C CA . GLN A 1 103 ? 17.968 6.502 -34.160 1.00 98.62 103 GLN A CA 1
ATOM 815 C C . GLN A 1 103 ? 16.610 5.848 -33.889 1.00 98.62 103 GLN A C 1
ATOM 817 O O . GLN A 1 103 ? 15.900 6.279 -32.980 1.00 98.62 103 GLN A O 1
ATOM 822 N N . GLY A 1 104 ? 16.263 4.803 -34.646 1.00 98.56 104 GLY A N 1
ATOM 823 C CA . GLY A 1 104 ? 15.051 4.020 -34.418 1.00 98.56 104 GLY A CA 1
ATOM 824 C C . GLY A 1 104 ? 15.056 3.339 -33.049 1.00 98.56 104 GLY A C 1
ATOM 825 O O . GLY A 1 104 ? 14.091 3.472 -32.299 1.00 98.56 104 GLY A O 1
ATOM 826 N N . GLU A 1 105 ? 16.160 2.683 -32.689 1.00 98.50 105 GLU A N 1
ATOM 827 C CA . GLU A 1 105 ? 16.343 2.057 -31.375 1.00 98.50 105 GLU A CA 1
ATOM 828 C C . GLU A 1 105 ? 16.187 3.086 -30.250 1.00 98.50 105 GLU A C 1
ATOM 830 O O . GLU A 1 105 ? 15.338 2.914 -29.373 1.00 98.50 105 GLU A O 1
ATOM 835 N N . LEU A 1 106 ? 16.907 4.211 -30.326 1.00 98.38 106 LEU A N 1
ATOM 836 C CA . LEU A 1 106 ? 16.810 5.289 -29.341 1.00 98.38 106 LEU A CA 1
ATOM 837 C C . LEU A 1 106 ? 15.372 5.792 -29.176 1.00 98.38 106 LEU A C 1
ATOM 839 O O . LEU A 1 106 ? 14.919 5.982 -28.048 1.00 98.38 106 LEU A O 1
ATOM 843 N N . GLN A 1 107 ? 14.644 5.996 -30.276 1.00 98.56 107 GLN A N 1
ATOM 844 C CA . GLN A 1 107 ? 13.252 6.432 -30.214 1.00 98.56 107 GLN A CA 1
ATOM 845 C C . GLN A 1 107 ? 12.370 5.386 -29.519 1.00 98.56 107 GLN A C 1
ATOM 847 O O . GLN A 1 107 ? 11.580 5.734 -28.639 1.00 98.56 107 GLN A O 1
ATOM 852 N N . THR A 1 108 ? 12.513 4.105 -29.869 1.00 98.50 108 THR A N 1
ATOM 853 C CA . THR A 1 108 ? 11.717 3.041 -29.241 1.00 98.50 108 THR A CA 1
ATOM 854 C C . THR A 1 108 ? 11.985 2.927 -27.742 1.00 98.50 108 THR A C 1
ATOM 856 O O . THR A 1 108 ? 11.034 2.794 -26.969 1.00 98.50 108 THR A O 1
ATOM 859 N N . GLU A 1 109 ? 13.241 3.059 -27.317 1.00 98.06 109 GLU A N 1
ATOM 860 C CA . GLU A 1 109 ? 13.633 3.048 -25.906 1.00 98.06 109 GLU A CA 1
ATOM 861 C C . GLU A 1 109 ? 13.096 4.275 -25.159 1.00 98.06 109 GLU A C 1
ATOM 863 O O . GLU A 1 109 ? 12.561 4.151 -24.057 1.00 98.06 109 GLU A O 1
ATOM 868 N N . GLN A 1 110 ? 13.147 5.464 -25.767 1.00 98.38 110 GLN A N 1
ATOM 869 C CA . GLN A 1 110 ? 12.565 6.679 -25.186 1.00 98.38 110 GLN A CA 1
ATOM 870 C C . GLN A 1 110 ? 11.053 6.551 -24.980 1.00 98.38 110 GLN A C 1
ATOM 872 O O . GLN A 1 110 ? 10.535 6.916 -23.922 1.00 98.38 110 GLN A O 1
ATOM 877 N N . GLU A 1 111 ? 10.334 6.005 -25.960 1.00 98.31 111 GLU A N 1
ATOM 878 C CA . GLU A 1 111 ? 8.899 5.766 -25.833 1.00 98.31 111 GLU A CA 1
ATOM 879 C C . GLU A 1 111 ? 8.585 4.726 -24.751 1.00 98.31 111 GLU A C 1
ATOM 881 O O . GLU A 1 111 ? 7.636 4.899 -23.984 1.00 98.31 111 GLU A O 1
ATOM 886 N N . GLN A 1 112 ? 9.366 3.645 -24.663 1.00 98.19 112 GLN A N 1
ATOM 887 C CA . GLN A 1 112 ? 9.219 2.648 -23.601 1.00 98.19 112 GLN A CA 1
ATOM 888 C C . GLN A 1 112 ? 9.463 3.266 -22.224 1.00 98.19 112 GLN A C 1
ATOM 890 O O . GLN A 1 112 ? 8.622 3.122 -21.334 1.00 98.19 112 GLN A O 1
ATOM 895 N N . LEU A 1 113 ? 10.551 4.021 -22.061 1.00 98.06 113 LEU A N 1
ATOM 896 C CA . LEU A 1 113 ? 10.864 4.730 -20.825 1.00 98.06 113 LEU A CA 1
ATOM 897 C C . LEU A 1 113 ? 9.734 5.687 -20.429 1.00 98.06 113 LEU A C 1
ATOM 899 O O . LEU A 1 113 ? 9.323 5.706 -19.270 1.00 98.06 113 LEU A O 1
ATOM 903 N N . HIS A 1 114 ? 9.181 6.435 -21.387 1.00 98.06 114 HIS A N 1
ATOM 904 C CA . HIS A 1 114 ? 8.056 7.330 -21.132 1.00 98.06 114 HIS A CA 1
ATOM 905 C C . HIS A 1 114 ? 6.811 6.573 -20.646 1.00 98.06 114 HIS A C 1
ATOM 907 O O . HIS A 1 114 ? 6.206 6.968 -19.648 1.00 98.06 114 HIS A O 1
ATOM 913 N N . ARG A 1 115 ? 6.461 5.446 -21.282 1.00 98.31 115 ARG A N 1
ATOM 914 C CA . ARG A 1 115 ? 5.350 4.580 -20.839 1.00 98.31 115 ARG A CA 1
ATOM 915 C C . ARG A 1 115 ? 5.588 4.035 -19.428 1.00 98.31 115 ARG A C 1
ATOM 917 O O . ARG A 1 115 ? 4.669 4.025 -18.609 1.00 98.31 115 ARG A O 1
ATOM 924 N N . HIS A 1 116 ? 6.810 3.597 -19.121 1.00 97.56 116 HIS A N 1
ATOM 925 C CA . HIS A 1 116 ? 7.164 3.105 -17.788 1.00 97.56 116 HIS A CA 1
ATOM 926 C C . HIS A 1 116 ? 7.092 4.201 -16.725 1.00 97.56 116 HIS A C 1
ATOM 928 O O . HIS A 1 116 ? 6.568 3.954 -15.641 1.00 97.56 116 HIS A O 1
ATOM 934 N N . MET A 1 117 ? 7.546 5.413 -17.045 1.00 96.56 117 MET A N 1
ATOM 935 C CA . MET A 1 117 ? 7.452 6.570 -16.158 1.00 96.56 117 MET A CA 1
ATOM 936 C C . MET A 1 117 ? 5.992 6.922 -15.852 1.00 96.56 117 MET A C 1
ATOM 938 O O . MET A 1 117 ? 5.637 7.046 -14.684 1.00 96.56 117 MET A O 1
ATOM 942 N N . GLN A 1 118 ? 5.126 6.978 -16.869 1.00 98.06 118 GLN A N 1
ATOM 943 C CA . GLN A 1 118 ? 3.687 7.197 -16.676 1.00 98.06 118 GLN A CA 1
ATOM 944 C C . GLN A 1 118 ? 3.056 6.105 -15.804 1.00 98.06 118 GLN A C 1
ATOM 946 O O . GLN A 1 118 ? 2.299 6.401 -14.882 1.00 98.06 118 GLN A O 1
ATOM 951 N N . LYS A 1 119 ? 3.400 4.833 -16.047 1.00 97.75 119 LYS A N 1
ATOM 952 C CA . LYS A 1 119 ? 2.920 3.718 -15.220 1.00 97.75 119 LYS A CA 1
ATOM 953 C C . LYS A 1 119 ? 3.377 3.863 -13.766 1.00 97.75 119 LYS A C 1
ATOM 955 O O . LYS A 1 119 ? 2.585 3.665 -12.850 1.00 97.75 119 LYS A O 1
ATOM 960 N N . LEU A 1 120 ? 4.629 4.244 -13.540 1.00 97.56 120 LEU A N 1
ATOM 961 C CA . LEU A 1 120 ? 5.166 4.463 -12.201 1.00 97.56 120 LEU A CA 1
ATOM 962 C C . LEU A 1 120 ? 4.476 5.636 -11.490 1.00 97.56 120 LEU A C 1
ATOM 964 O O . LEU A 1 120 ? 4.167 5.531 -10.306 1.00 97.56 120 LEU A O 1
ATOM 968 N N . GLU A 1 121 ? 4.174 6.722 -12.200 1.00 96.50 121 GLU A N 1
ATOM 969 C CA . GLU A 1 121 ? 3.371 7.825 -11.662 1.00 96.50 121 GLU A CA 1
ATOM 970 C C . GLU A 1 121 ? 1.962 7.365 -11.280 1.00 96.50 121 GLU A C 1
ATOM 972 O O . GLU A 1 121 ? 1.515 7.651 -10.168 1.00 96.50 121 GLU A O 1
ATOM 977 N N . THR A 1 122 ? 1.292 6.590 -12.142 1.00 97.62 122 THR A N 1
ATOM 978 C CA . THR A 1 122 ? -0.042 6.051 -11.831 1.00 97.62 122 THR A CA 1
ATOM 979 C C . THR A 1 122 ? -0.017 5.179 -10.576 1.00 97.62 122 THR A C 1
ATOM 981 O O . THR A 1 122 ? -0.779 5.441 -9.647 1.00 97.62 122 THR A O 1
ATOM 984 N N . LEU A 1 123 ? 0.943 4.256 -10.465 1.00 97.31 123 LEU A N 1
ATOM 985 C CA . LEU A 1 123 ? 1.096 3.392 -9.292 1.00 97.31 123 LEU A CA 1
ATOM 986 C C . LEU A 1 123 ? 1.379 4.194 -8.015 1.00 97.31 123 LEU A C 1
ATOM 988 O O . LEU A 1 123 ? 0.788 3.918 -6.976 1.00 97.31 123 LEU A O 1
ATOM 992 N N . LYS A 1 124 ? 2.214 5.239 -8.083 1.00 94.62 124 LYS A N 1
ATOM 993 C CA . LYS A 1 124 ? 2.453 6.138 -6.939 1.00 94.62 124 LYS A CA 1
ATOM 994 C C . LYS A 1 124 ? 1.177 6.848 -6.490 1.00 94.62 124 LYS A C 1
ATOM 996 O O . LYS A 1 124 ? 0.947 7.013 -5.293 1.00 94.62 124 LYS A O 1
ATOM 1001 N N . THR A 1 125 ? 0.350 7.303 -7.432 1.00 96.56 125 THR A N 1
ATOM 1002 C CA . THR A 1 125 ? -0.929 7.942 -7.085 1.00 96.56 125 THR A CA 1
ATOM 1003 C C . THR A 1 125 ? -1.932 6.951 -6.504 1.00 96.56 125 THR A C 1
ATOM 1005 O O . THR A 1 125 ? -2.626 7.292 -5.546 1.00 96.56 125 THR A O 1
ATOM 1008 N N . GLU A 1 126 ? -1.976 5.726 -7.031 1.00 97.19 126 GLU A N 1
ATOM 1009 C CA . GLU A 1 126 ? -2.831 4.647 -6.536 1.00 97.19 126 GLU A CA 1
ATOM 1010 C C . GLU A 1 126 ? -2.441 4.225 -5.118 1.00 97.19 126 GLU A C 1
ATOM 1012 O O . GLU A 1 126 ? -3.322 4.159 -4.263 1.00 97.19 126 GLU A O 1
ATOM 1017 N N . ALA A 1 127 ? -1.143 4.053 -4.841 1.00 94.50 127 ALA A N 1
ATOM 1018 C CA . ALA A 1 127 ? -0.623 3.745 -3.507 1.00 94.50 127 ALA A CA 1
ATOM 1019 C C . ALA A 1 127 ? -1.055 4.808 -2.484 1.00 94.50 127 ALA A C 1
ATOM 1021 O O . ALA A 1 127 ? -1.802 4.514 -1.553 1.00 94.50 127 ALA A O 1
ATOM 1022 N N . ARG A 1 128 ? -0.764 6.089 -2.754 1.00 94.31 128 ARG A N 1
ATOM 1023 C CA . ARG A 1 128 ? -1.192 7.205 -1.887 1.00 94.31 128 ARG A CA 1
ATOM 1024 C C . ARG A 1 128 ? -2.704 7.252 -1.674 1.00 94.31 128 ARG A C 1
ATOM 1026 O O . ARG A 1 128 ? -3.184 7.659 -0.616 1.00 94.31 128 ARG A O 1
ATOM 1033 N N . GLN A 1 129 ? -3.483 6.917 -2.700 1.00 96.06 129 GLN A N 1
ATOM 1034 C CA . GLN A 1 129 ? -4.938 6.891 -2.601 1.00 96.06 129 GLN A CA 1
ATOM 1035 C C . GLN A 1 129 ? -5.431 5.703 -1.765 1.00 96.06 129 GLN A C 1
ATOM 1037 O O . GLN A 1 129 ? -6.431 5.842 -1.053 1.00 96.06 129 GLN A O 1
ATOM 1042 N N . GLN A 1 130 ? -4.755 4.560 -1.848 1.00 95.31 130 GLN A N 1
ATOM 1043 C CA . GLN A 1 130 ? -5.014 3.386 -1.028 1.00 95.31 130 GLN A CA 1
ATOM 1044 C C . GLN A 1 130 ? -4.680 3.660 0.441 1.00 95.31 130 GLN A C 1
ATOM 1046 O O . GLN A 1 130 ? -5.514 3.367 1.295 1.00 95.31 130 GLN A O 1
ATOM 1051 N N . ASP A 1 131 ? -3.562 4.318 0.739 1.00 92.31 131 ASP A N 1
ATOM 1052 C CA . ASP A 1 131 ? -3.169 4.642 2.117 1.00 92.31 131 ASP A CA 1
ATOM 1053 C C . ASP A 1 131 ? -4.140 5.622 2.767 1.00 92.31 131 ASP A C 1
ATOM 1055 O O . ASP A 1 131 ? -4.600 5.409 3.887 1.00 92.31 131 ASP A O 1
ATOM 1059 N N . LYS A 1 132 ? -4.586 6.640 2.021 1.00 94.00 132 LYS A N 1
ATOM 1060 C CA . LYS A 1 132 ? -5.657 7.539 2.481 1.00 94.00 132 LYS A CA 1
ATOM 1061 C C . LYS A 1 132 ? -6.954 6.794 2.800 1.00 94.00 132 LYS A C 1
ATOM 1063 O O . LYS A 1 132 ? -7.633 7.145 3.764 1.00 94.00 132 LYS A O 1
ATOM 1068 N N . ARG A 1 133 ? -7.323 5.788 1.994 1.00 95.69 133 ARG A N 1
ATOM 1069 C CA . ARG A 1 133 ? -8.517 4.960 2.241 1.00 95.69 133 ARG A CA 1
ATOM 1070 C C . ARG A 1 133 ? -8.334 4.108 3.492 1.00 95.69 133 ARG A C 1
ATOM 1072 O O . ARG A 1 133 ? -9.169 4.206 4.382 1.00 95.69 133 ARG A O 1
ATOM 1079 N N . LYS A 1 134 ? -7.214 3.382 3.604 1.00 91.62 134 LYS A N 1
ATOM 1080 C CA . LYS A 1 134 ? -6.853 2.602 4.800 1.00 91.62 134 LYS A CA 1
ATOM 1081 C C . LYS A 1 134 ? -6.906 3.472 6.058 1.00 91.62 134 LYS A C 1
ATOM 1083 O O . LYS A 1 134 ? -7.546 3.099 7.034 1.00 91.62 134 LYS A O 1
ATOM 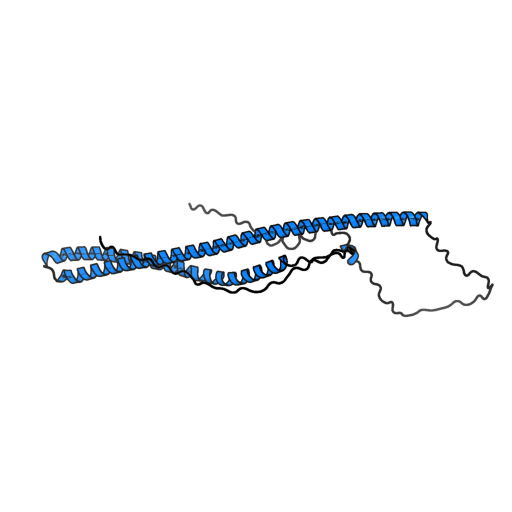1088 N N . HIS A 1 135 ? -6.299 4.658 6.019 1.00 92.25 135 HIS A N 1
ATOM 1089 C CA . HIS A 1 135 ? -6.310 5.600 7.133 1.00 92.25 135 HIS A CA 1
ATOM 1090 C C . HIS A 1 135 ? -7.730 6.064 7.489 1.00 92.25 135 HIS A C 1
ATOM 1092 O O . HIS A 1 135 ? -8.114 6.041 8.656 1.00 92.25 135 HIS A O 1
ATOM 1098 N N . SER A 1 136 ? -8.543 6.436 6.495 1.00 95.56 136 SER A N 1
ATOM 1099 C CA . SER A 1 136 ? -9.938 6.822 6.733 1.00 95.56 136 SER A CA 1
ATOM 1100 C C . SER A 1 136 ? -10.766 5.684 7.329 1.00 95.56 136 SER A C 1
ATOM 1102 O O . SER A 1 136 ? -11.583 5.938 8.212 1.00 95.56 136 SER A O 1
ATOM 1104 N N . ASP A 1 137 ? -10.577 4.454 6.859 1.00 94.31 137 ASP A N 1
ATOM 1105 C CA . ASP A 1 137 ? -11.313 3.293 7.352 1.00 94.31 137 ASP A CA 1
ATOM 1106 C C . ASP A 1 137 ? -10.895 2.938 8.784 1.00 94.31 137 ASP A C 1
ATOM 1108 O O . ASP A 1 137 ? -11.759 2.665 9.616 1.00 94.31 137 ASP A O 1
ATOM 1112 N N . ARG A 1 138 ? -9.602 3.067 9.116 1.00 93.56 138 ARG A N 1
ATOM 1113 C CA . ARG A 1 138 ? -9.108 2.962 10.497 1.00 93.56 138 ARG A CA 1
ATOM 1114 C C . ARG A 1 138 ? -9.758 3.989 11.416 1.00 93.56 138 ARG A C 1
ATOM 1116 O O . ARG A 1 138 ? -10.217 3.631 12.495 1.00 93.56 138 ARG A O 1
ATOM 1123 N N . LEU A 1 139 ? -9.831 5.255 10.999 1.00 95.38 139 LEU A N 1
ATOM 1124 C CA . LEU A 1 139 ? -10.467 6.302 11.806 1.00 95.38 139 LEU A CA 1
ATOM 1125 C C . LEU A 1 139 ? -11.945 5.996 12.083 1.00 95.38 139 LEU A C 1
ATOM 1127 O O . LEU A 1 139 ? -12.383 6.132 13.222 1.00 95.38 139 LEU A O 1
ATOM 1131 N N . LYS A 1 140 ? -12.691 5.526 11.077 1.00 97.00 140 LYS A N 1
ATOM 1132 C CA . LYS A 1 140 ? -14.094 5.114 11.254 1.00 97.00 140 LYS A CA 1
ATOM 1133 C C . LYS A 1 140 ? -14.227 3.922 12.198 1.00 97.00 140 LYS A C 1
ATOM 1135 O O . LYS A 1 140 ? -15.097 3.920 13.057 1.00 97.00 140 LYS A O 1
ATOM 1140 N N . GLU A 1 141 ? -13.364 2.914 12.067 1.00 96.12 141 GLU A N 1
ATOM 1141 C CA . GLU A 1 141 ? -13.380 1.748 12.959 1.00 96.12 141 GLU A CA 1
ATOM 1142 C C . GLU A 1 141 ? -13.068 2.146 14.410 1.00 96.12 141 GLU A C 1
ATOM 1144 O O . GLU A 1 141 ? -13.714 1.657 15.337 1.00 96.12 141 GLU A O 1
ATOM 1149 N N . ARG A 1 142 ? -12.141 3.094 14.615 1.00 96.06 142 ARG A N 1
ATOM 1150 C CA . ARG A 1 142 ? -11.852 3.683 15.931 1.00 96.06 142 ARG A CA 1
ATOM 1151 C C . ARG A 1 142 ? -13.041 4.460 16.501 1.00 96.06 142 ARG A C 1
ATOM 1153 O O . ARG A 1 142 ? -13.320 4.327 17.690 1.00 96.06 142 ARG A O 1
ATOM 1160 N N . GLU A 1 143 ? -13.742 5.233 15.677 1.00 97.94 143 GLU A N 1
ATOM 1161 C CA . GLU A 1 143 ? -14.962 5.944 16.078 1.00 97.94 143 GLU A CA 1
ATOM 1162 C C . GLU A 1 143 ? -16.059 4.961 16.507 1.00 97.94 143 GLU A C 1
ATOM 1164 O O . GLU A 1 143 ? -16.560 5.051 17.628 1.00 97.94 143 GLU A O 1
ATOM 1169 N N . SER A 1 144 ? -16.354 3.950 15.685 1.00 98.06 144 SER A N 1
ATOM 1170 C CA . SER A 1 144 ? -17.343 2.920 16.021 1.00 98.06 144 SER A CA 1
ATOM 1171 C C . SER A 1 144 ? -16.964 2.128 17.282 1.00 98.06 144 SER A C 1
ATOM 1173 O O . SER A 1 144 ? -17.839 1.750 18.063 1.00 98.06 144 SER A O 1
ATOM 1175 N N . LEU A 1 145 ? -15.669 1.874 17.514 1.00 98.12 145 LEU A N 1
ATOM 1176 C CA . LEU A 1 145 ? -15.196 1.254 18.756 1.00 98.12 145 LEU A CA 1
ATOM 1177 C C . LEU A 1 145 ? -15.520 2.117 19.977 1.00 98.12 145 LEU A C 1
ATOM 1179 O O . LEU A 1 145 ? -15.922 1.582 21.008 1.00 98.12 145 LEU A O 1
ATOM 1183 N N . GLU A 1 146 ? -15.359 3.436 19.888 1.00 98.31 146 GLU A N 1
ATOM 1184 C CA . GLU A 1 146 ? -15.643 4.327 21.016 1.00 98.31 146 GLU A CA 1
ATOM 1185 C C . GLU A 1 146 ? -17.150 4.481 21.273 1.00 98.31 146 GLU A C 1
ATOM 1187 O O . GLU A 1 146 ? -17.583 4.542 22.432 1.00 98.31 146 GLU A O 1
ATOM 1192 N N . GLU A 1 147 ? -17.966 4.460 20.218 1.00 98.56 147 GLU A N 1
ATOM 1193 C CA . GLU A 1 147 ? -19.426 4.378 20.331 1.00 98.56 147 GLU A CA 1
ATOM 1194 C C . GLU A 1 147 ? -19.853 3.107 21.081 1.00 98.56 147 GLU A C 1
ATOM 1196 O O . GLU A 1 147 ? -20.601 3.173 22.062 1.00 98.56 147 GLU A O 1
ATOM 1201 N N . GLU A 1 148 ? -19.326 1.946 20.685 1.00 98.38 148 GLU A N 1
ATOM 1202 C CA . GLU A 1 148 ? -19.641 0.674 21.338 1.00 98.38 148 GLU A CA 1
ATOM 1203 C C . GLU A 1 148 ? -19.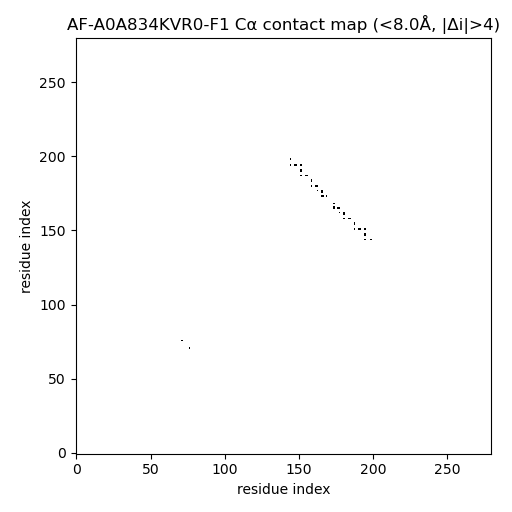089 0.615 22.768 1.00 98.38 148 GLU A C 1
ATOM 1205 O O . GLU A 1 148 ? -19.780 0.161 23.685 1.00 98.38 148 GLU A O 1
ATOM 1210 N N . ARG A 1 149 ? -17.887 1.156 23.006 1.00 98.56 149 ARG A N 1
ATOM 1211 C CA . ARG A 1 149 ? -17.323 1.293 24.355 1.00 98.56 149 ARG A CA 1
ATOM 1212 C C . ARG A 1 149 ? -18.271 2.088 25.251 1.00 98.56 149 ARG A C 1
ATOM 1214 O O . ARG A 1 149 ? -18.504 1.711 26.403 1.00 98.56 149 ARG A O 1
ATOM 1221 N N . SER A 1 150 ? -18.824 3.183 24.736 1.00 98.62 150 SER A N 1
ATOM 1222 C CA . SER A 1 150 ? -19.794 4.015 25.449 1.00 98.62 150 SER A CA 1
ATOM 1223 C C . SER A 1 150 ? -21.103 3.265 25.707 1.00 98.62 150 SER A C 1
ATOM 1225 O O . SER A 1 150 ? -21.615 3.305 26.828 1.00 98.62 150 SER A O 1
ATOM 1227 N N . ARG A 1 151 ? -21.598 2.497 24.726 1.00 98.56 151 ARG A N 1
ATOM 1228 C CA . ARG A 1 151 ? -22.781 1.633 24.873 1.00 98.56 151 ARG A CA 1
ATOM 1229 C C . ARG A 1 151 ? -22.600 0.605 25.990 1.00 98.56 151 ARG A C 1
ATOM 1231 O O . ARG A 1 151 ? -23.466 0.481 26.855 1.00 98.56 151 ARG A O 1
ATOM 1238 N N . VAL A 1 152 ? -21.469 -0.099 26.012 1.00 98.62 152 VAL A N 1
ATOM 1239 C CA . VAL A 1 152 ? -21.150 -1.105 27.038 1.00 98.62 152 VAL A CA 1
ATOM 1240 C C . VAL A 1 152 ? -20.998 -0.467 28.423 1.00 98.62 152 VAL A C 1
ATOM 1242 O O . VAL A 1 152 ? -21.514 -1.008 29.402 1.00 98.62 152 VAL A O 1
ATOM 1245 N N . LYS A 1 153 ? -20.350 0.702 28.529 1.00 98.56 153 LYS A N 1
ATOM 1246 C CA . LYS A 1 153 ? -20.251 1.459 29.794 1.00 98.56 153 LYS A CA 1
ATOM 1247 C C . LYS A 1 153 ? -21.629 1.839 30.339 1.00 98.56 153 LYS A C 1
ATOM 1249 O O . LYS A 1 153 ? -21.888 1.655 31.527 1.00 98.56 153 LYS A O 1
ATOM 1254 N N . GLU A 1 154 ? -22.513 2.340 29.480 1.00 98.56 154 GLU A N 1
ATOM 1255 C CA . GLU A 1 154 ? -23.869 2.735 29.866 1.00 98.56 154 GLU A CA 1
ATOM 1256 C C . GLU A 1 154 ? -24.704 1.536 30.316 1.00 98.56 154 GLU A C 1
ATOM 1258 O O . GLU A 1 154 ? -25.388 1.582 31.339 1.00 98.56 154 GLU A O 1
ATOM 1263 N N . LEU A 1 155 ? -24.607 0.427 29.586 1.00 98.44 155 LEU A N 1
ATOM 1264 C CA . LEU A 1 155 ? -25.224 -0.823 29.986 1.00 98.44 155 LEU A CA 1
ATOM 1265 C C . LEU A 1 155 ? -24.726 -1.219 31.403 1.00 98.44 155 LEU A C 1
ATOM 1267 O O . LEU A 1 155 ? -25.559 -1.452 32.290 1.00 98.44 155 LEU A O 1
ATOM 1271 N N . ARG A 1 156 ? -23.407 -1.216 31.669 1.00 98.50 156 ARG A N 1
ATOM 1272 C CA . ARG A 1 156 ? -22.852 -1.578 32.993 1.00 98.50 156 ARG A CA 1
ATOM 1273 C C . ARG A 1 156 ? -23.417 -0.684 34.094 1.00 98.50 156 ARG A C 1
ATOM 1275 O O . ARG A 1 156 ? -23.929 -1.198 35.089 1.00 98.50 156 ARG A O 1
ATOM 1282 N N . ARG A 1 157 ? -23.426 0.635 33.865 1.00 98.62 157 ARG A N 1
ATOM 1283 C CA . ARG A 1 157 ? -24.006 1.631 34.781 1.00 98.62 157 ARG A CA 1
ATOM 1284 C C . ARG A 1 157 ? -25.454 1.291 35.137 1.00 98.62 157 ARG A C 1
ATOM 1286 O O . ARG A 1 157 ? -25.807 1.275 36.313 1.00 98.62 157 ARG A O 1
ATOM 1293 N N . ARG A 1 158 ? -26.292 0.967 34.146 1.00 98.31 158 ARG A N 1
ATOM 1294 C CA . ARG A 1 158 ? -27.709 0.624 34.369 1.00 98.31 158 ARG A CA 1
ATOM 1295 C C . ARG A 1 158 ? -27.891 -0.629 35.225 1.00 98.31 158 ARG A C 1
ATOM 1297 O O . ARG A 1 158 ? -28.789 -0.652 36.067 1.00 98.31 158 ARG A O 1
ATOM 1304 N N . CYS A 1 159 ? -27.061 -1.656 35.030 1.00 98.25 159 CYS A N 1
ATOM 1305 C CA . CYS A 1 159 ? -27.090 -2.852 35.877 1.00 98.25 159 CYS A CA 1
ATOM 1306 C C . CYS A 1 159 ? -26.664 -2.537 37.315 1.00 98.25 159 CYS A C 1
ATOM 1308 O O . CYS A 1 159 ? -27.354 -2.936 38.250 1.00 98.25 159 CYS A O 1
ATOM 1310 N N . GLU A 1 160 ? -25.585 -1.775 37.503 1.00 98.31 160 GLU A N 1
ATOM 1311 C CA . GLU A 1 160 ? -25.118 -1.361 38.833 1.00 98.31 160 GLU A CA 1
ATOM 1312 C C . GLU A 1 160 ? -26.146 -0.494 39.574 1.00 98.31 160 GLU A C 1
ATOM 1314 O O . GLU A 1 160 ? -26.325 -0.618 40.785 1.00 98.31 160 GLU A O 1
ATOM 1319 N N . GLU A 1 161 ? -26.839 0.396 38.865 1.00 98.00 161 GLU A N 1
ATOM 1320 C CA . GLU A 1 161 ? -27.900 1.224 39.441 1.00 98.00 161 GLU A CA 1
ATOM 1321 C C . GLU A 1 161 ? -29.092 0.384 39.884 1.00 98.00 161 GLU A C 1
ATOM 1323 O O . GLU A 1 161 ? -29.551 0.523 41.017 1.00 98.00 161 GLU A O 1
ATOM 1328 N N . LYS A 1 162 ? -29.558 -0.538 39.035 1.00 96.44 162 LYS A N 1
ATOM 1329 C CA . LYS A 1 162 ? -30.617 -1.482 39.410 1.00 96.44 162 LYS A CA 1
ATOM 1330 C C . LYS A 1 162 ? -30.212 -2.336 40.608 1.00 96.44 162 LYS A C 1
ATOM 1332 O O . LYS A 1 162 ? -31.008 -2.494 41.530 1.00 96.44 162 LYS A O 1
ATOM 1337 N N . GLU A 1 163 ? -28.976 -2.823 40.637 1.00 97.44 163 GLU A N 1
ATOM 1338 C CA . GLU A 1 163 ? -28.435 -3.591 41.761 1.00 97.44 163 GLU A CA 1
ATOM 1339 C C . GLU A 1 163 ? -28.481 -2.815 43.078 1.00 97.44 163 GLU A C 1
ATOM 1341 O O . GLU A 1 163 ? -28.890 -3.360 44.102 1.00 97.44 163 GLU A O 1
ATOM 1346 N N . LYS A 1 164 ? -28.133 -1.524 43.048 1.00 97.12 164 LYS A N 1
ATOM 1347 C CA . LYS A 1 164 ? -28.205 -0.638 44.219 1.00 97.12 164 LYS A CA 1
ATOM 1348 C C . LYS A 1 164 ? -29.646 -0.334 44.645 1.00 97.12 164 LYS A C 1
ATOM 1350 O O . LYS A 1 164 ? -29.887 -0.118 45.830 1.00 97.12 164 LYS A O 1
ATOM 1355 N N . LEU A 1 165 ? -30.601 -0.318 43.710 1.00 95.94 165 LEU A N 1
ATOM 1356 C CA . LEU A 1 165 ? -32.008 0.000 43.982 1.00 95.94 165 LEU A CA 1
ATOM 1357 C C . LEU A 1 165 ? -32.795 -1.179 44.569 1.00 95.94 165 LEU A C 1
ATOM 1359 O O . LEU A 1 165 ? -33.604 -0.967 45.473 1.00 95.94 165 LEU A O 1
ATOM 1363 N N . ILE A 1 166 ? -32.561 -2.413 44.109 1.00 95.69 166 ILE A N 1
ATOM 1364 C CA . ILE A 1 166 ? -33.326 -3.607 44.529 1.00 95.69 166 ILE A CA 1
ATOM 1365 C C . ILE A 1 166 ? -33.418 -3.783 46.061 1.00 95.69 166 ILE A C 1
ATOM 1367 O O . ILE A 1 166 ? -34.509 -4.081 46.549 1.00 95.69 166 ILE A O 1
ATOM 1371 N N . PRO A 1 167 ? -32.352 -3.576 46.862 1.00 94.88 167 PRO A N 1
ATOM 1372 C CA . PRO A 1 167 ? -32.430 -3.681 48.321 1.00 94.88 167 PRO A CA 1
ATOM 1373 C C . PRO A 1 167 ? -33.369 -2.673 48.997 1.00 94.88 167 PRO A C 1
ATOM 1375 O O . PRO A 1 167 ? -33.779 -2.910 50.129 1.00 94.88 167 PRO A O 1
ATOM 1378 N N . THR A 1 168 ? -33.703 -1.562 48.333 1.00 93.75 168 THR A N 1
ATOM 1379 C CA . THR A 1 168 ? -34.564 -0.500 48.887 1.00 93.75 168 THR A CA 1
ATOM 1380 C C . THR A 1 168 ? -36.062 -0.747 48.662 1.00 93.75 168 THR A C 1
ATOM 1382 O O . THR A 1 168 ? -36.894 0.001 49.172 1.00 93.75 168 THR A O 1
ATOM 1385 N N . LEU A 1 169 ? -36.418 -1.801 47.917 1.00 93.00 169 LEU A N 1
ATOM 1386 C CA . LEU A 1 169 ? -37.791 -2.133 47.529 1.00 93.00 169 LEU A CA 1
ATOM 1387 C C . LEU A 1 169 ? -38.445 -3.172 48.469 1.00 93.00 169 LEU A C 1
ATOM 1389 O O . LEU A 1 169 ? -37.738 -3.925 49.145 1.00 93.00 169 LEU A O 1
ATOM 1393 N N . PRO A 1 170 ? -39.793 -3.264 48.504 1.00 92.25 170 PRO A N 1
ATOM 1394 C CA . PRO A 1 170 ? -40.515 -4.251 49.310 1.00 92.25 170 PRO A CA 1
ATOM 1395 C C . PRO A 1 170 ? -40.156 -5.698 48.957 1.00 92.25 170 PRO A C 1
ATOM 1397 O O . PRO A 1 170 ? -39.979 -6.042 47.790 1.00 92.25 170 PRO A O 1
ATOM 1400 N N . GLU A 1 171 ? -40.131 -6.570 49.967 1.00 89.12 171 GLU A N 1
ATOM 1401 C CA . GLU A 1 171 ? -39.661 -7.958 49.856 1.00 89.12 171 GLU A CA 1
ATOM 1402 C C . GLU A 1 171 ? -40.390 -8.777 48.777 1.00 89.12 171 GLU A C 1
ATOM 1404 O O . GLU A 1 171 ? -39.752 -9.525 48.042 1.00 89.12 171 GLU A O 1
ATOM 1409 N N . SER A 1 172 ? -41.693 -8.537 48.585 1.00 89.62 172 SER A N 1
ATOM 1410 C CA . SER A 1 172 ? -42.521 -9.196 47.565 1.00 89.62 172 SER A CA 1
ATOM 1411 C C . SER A 1 172 ? -42.103 -8.921 46.114 1.00 89.62 172 SER A C 1
ATOM 1413 O O . SER A 1 172 ? -42.489 -9.676 45.227 1.00 89.62 172 SER A O 1
ATOM 1415 N N . GLN A 1 173 ? -41.335 -7.857 45.856 1.00 90.19 173 GLN A N 1
ATOM 1416 C CA . GLN A 1 173 ? -40.872 -7.475 44.514 1.00 90.19 173 GLN A CA 1
ATOM 1417 C C . GLN A 1 173 ? -39.389 -7.801 44.277 1.00 90.19 173 GLN A C 1
ATOM 1419 O O . GLN A 1 173 ? -38.945 -7.852 43.130 1.00 90.19 173 GLN A O 1
ATOM 1424 N N . ARG A 1 174 ? -38.609 -8.033 45.342 1.00 94.00 174 ARG A N 1
ATOM 1425 C CA . ARG A 1 174 ? -37.146 -8.188 45.260 1.00 94.00 174 ARG A CA 1
ATOM 1426 C C . ARG A 1 174 ? -36.732 -9.410 44.457 1.00 94.00 174 ARG A C 1
ATOM 1428 O O . ARG A 1 174 ? -35.842 -9.303 43.627 1.00 94.00 174 ARG A O 1
ATOM 1435 N N . GLU A 1 175 ? -37.366 -10.554 44.687 1.00 92.12 175 GLU A N 1
ATOM 1436 C CA . GLU A 1 175 ? -36.961 -11.810 44.048 1.00 92.12 175 GLU A CA 1
ATOM 1437 C C . GLU A 1 175 ? -37.127 -11.755 42.524 1.00 92.12 175 GLU A C 1
ATOM 1439 O O . GLU A 1 175 ? -36.189 -12.057 41.787 1.00 92.12 175 GLU A O 1
ATOM 1444 N N . GLN A 1 176 ? -38.266 -11.243 42.045 1.00 93.06 176 GLN A N 1
ATOM 1445 C CA . GLN A 1 176 ? -38.503 -11.054 40.613 1.00 93.06 176 GLN A CA 1
ATOM 1446 C C . GLN A 1 176 ? -37.488 -10.088 39.983 1.00 93.06 176 GLN A C 1
ATOM 1448 O O . GLN A 1 176 ? -36.950 -10.374 38.913 1.00 93.06 176 GLN A O 1
ATOM 1453 N N . LEU A 1 177 ? -37.208 -8.955 40.636 1.00 95.00 177 LEU A N 1
ATOM 1454 C CA . LEU A 1 177 ? -36.261 -7.960 40.124 1.00 95.00 177 LEU A CA 1
ATOM 1455 C C . LEU A 1 177 ? -34.811 -8.461 40.148 1.00 95.00 177 LEU A C 1
ATOM 1457 O O . LEU A 1 177 ? -34.053 -8.143 39.237 1.00 95.00 177 LEU A O 1
ATOM 1461 N N . THR A 1 178 ? -34.430 -9.270 41.138 1.00 96.12 178 THR A N 1
ATOM 1462 C CA . THR A 1 178 ? -33.104 -9.904 41.197 1.00 96.12 178 THR A CA 1
ATOM 1463 C C . THR A 1 178 ? -32.904 -10.872 40.035 1.00 96.12 178 THR A C 1
ATOM 1465 O O . THR A 1 178 ? -31.858 -10.837 39.395 1.00 96.12 178 THR A O 1
ATOM 1468 N N . VAL A 1 179 ? -33.908 -11.698 39.714 1.00 95.94 179 VAL A N 1
ATOM 1469 C CA . VAL A 1 179 ? -33.836 -12.618 38.565 1.00 95.94 179 VAL A CA 1
ATOM 1470 C C . VAL A 1 179 ? -33.722 -11.844 37.248 1.00 95.94 179 VAL A C 1
ATOM 1472 O O . VAL A 1 179 ? -32.901 -12.191 36.401 1.00 95.94 179 VAL A O 1
ATOM 1475 N N . GLN A 1 180 ? -34.488 -10.760 37.086 1.00 96.81 180 GLN A N 1
ATOM 1476 C CA . GLN A 1 180 ? -34.382 -9.891 35.907 1.00 96.81 180 GLN A CA 1
ATOM 1477 C C . GLN A 1 180 ? -33.004 -9.229 35.799 1.00 96.81 180 GLN A C 1
ATOM 1479 O O .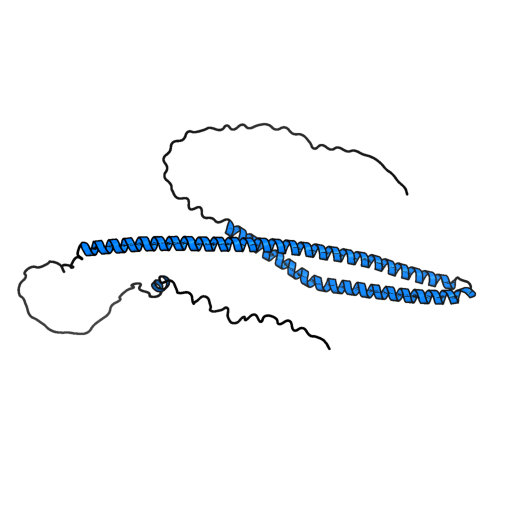 GLN A 1 180 ? -32.397 -9.253 34.732 1.00 96.81 180 GLN A O 1
ATOM 1484 N N . LEU A 1 181 ? -32.483 -8.678 36.899 1.00 97.50 181 LEU A N 1
ATOM 1485 C CA . LEU A 1 181 ? -31.146 -8.090 36.931 1.00 97.50 181 LEU A CA 1
ATOM 1486 C C . LEU A 1 181 ? -30.070 -9.123 36.586 1.00 97.50 181 LEU A C 1
ATOM 1488 O O . LEU A 1 181 ? -29.134 -8.794 35.867 1.00 97.50 181 LEU A O 1
ATOM 1492 N N . GLN A 1 182 ? -30.198 -10.361 37.064 1.00 98.19 182 GLN A N 1
ATOM 1493 C CA . GLN A 1 182 ? -29.252 -11.423 36.734 1.00 98.19 182 GLN A CA 1
ATOM 1494 C C . GLN A 1 182 ? -29.232 -11.703 35.224 1.00 98.19 182 GLN A C 1
ATOM 1496 O O . GLN A 1 182 ? -28.162 -11.764 34.625 1.00 98.19 182 GLN A O 1
ATOM 1501 N N . GLN A 1 183 ? -30.403 -11.770 34.588 1.00 98.25 183 GLN A N 1
ATOM 1502 C CA . GLN A 1 183 ? -30.498 -11.927 33.136 1.00 98.25 183 GLN A CA 1
ATOM 1503 C C . GLN A 1 183 ? -29.915 -10.718 32.377 1.00 98.25 183 GLN A C 1
ATOM 1505 O O . GLN A 1 183 ? -29.255 -10.883 31.351 1.00 98.25 183 GLN A O 1
ATOM 1510 N N . GLU A 1 184 ? -30.136 -9.496 32.868 1.00 98.00 184 GLU A N 1
ATOM 1511 C CA . GLU A 1 184 ? -29.541 -8.283 32.291 1.00 98.00 184 GLU A CA 1
ATOM 1512 C C . GLU A 1 184 ? -28.014 -8.251 32.451 1.00 98.00 184 GLU A C 1
ATOM 1514 O O . GLU A 1 184 ? -27.319 -7.830 31.526 1.00 98.00 184 GLU A O 1
ATOM 1519 N N . LYS A 1 185 ? -27.477 -8.747 33.573 1.00 98.44 185 LYS A N 1
ATOM 1520 C CA . LYS A 1 185 ? -26.033 -8.913 33.797 1.00 98.44 185 LYS A CA 1
ATOM 1521 C C . LYS A 1 185 ? -25.422 -9.939 32.846 1.00 98.44 185 LYS A C 1
ATOM 1523 O O . LYS A 1 185 ? -24.366 -9.689 32.283 1.00 98.44 185 LYS A O 1
ATOM 1528 N N . GLU A 1 186 ? -26.093 -11.053 32.580 1.00 98.50 186 GLU A N 1
ATOM 1529 C CA . GLU A 1 186 ? -25.604 -12.029 31.597 1.00 98.50 186 GLU A CA 1
ATOM 1530 C C . GLU A 1 186 ? -25.540 -11.430 30.181 1.00 98.50 186 GLU A C 1
ATOM 1532 O O . GLU A 1 186 ? -24.554 -11.619 29.464 1.00 98.50 186 GLU A O 1
ATOM 1537 N N . GLN A 1 187 ? -26.549 -10.642 29.791 1.00 98.38 187 GLN A N 1
ATOM 1538 C CA . GLN A 1 187 ? -26.536 -9.896 28.524 1.00 98.38 187 GLN A CA 1
ATOM 1539 C C . GLN A 1 187 ? -25.441 -8.821 28.502 1.00 98.38 187 GLN A C 1
ATOM 1541 O O . GLN A 1 187 ? -24.781 -8.640 27.477 1.00 98.38 187 GLN A O 1
ATOM 1546 N N . MET A 1 188 ? -25.219 -8.142 29.634 1.00 98.50 188 MET A N 1
ATOM 1547 C CA . MET A 1 188 ? -24.117 -7.200 29.832 1.00 98.50 188 MET A CA 1
ATOM 1548 C C . MET A 1 188 ? -22.778 -7.839 29.511 1.00 98.50 188 MET A C 1
ATOM 1550 O O . MET A 1 188 ? -22.000 -7.319 28.720 1.00 98.50 188 MET A O 1
ATOM 1554 N N . GLU A 1 189 ? -22.506 -8.966 30.160 1.00 98.62 189 GLU A N 1
ATOM 1555 C CA . GLU A 1 189 ? -21.236 -9.664 30.073 1.00 98.62 189 GLU A CA 1
ATOM 1556 C C . GLU A 1 189 ? -21.016 -10.214 28.668 1.00 98.62 189 GLU A C 1
ATOM 1558 O O . GLU A 1 189 ? -19.901 -10.158 28.158 1.00 98.62 189 GLU A O 1
ATOM 1563 N N . ALA A 1 190 ? -22.073 -10.692 28.007 1.00 98.62 190 ALA A N 1
ATOM 1564 C CA . ALA A 1 190 ? -21.999 -11.081 26.605 1.00 98.62 190 ALA A CA 1
ATOM 1565 C C . ALA A 1 190 ? -21.614 -9.895 25.700 1.00 98.62 190 ALA A C 1
ATOM 1567 O O . ALA A 1 190 ? -20.748 -10.047 24.840 1.00 98.62 190 ALA A O 1
ATOM 1568 N N . ALA A 1 191 ? -22.202 -8.713 25.917 1.00 98.31 191 ALA A N 1
ATOM 1569 C CA . ALA A 1 191 ? -21.849 -7.505 25.169 1.00 98.31 191 ALA A CA 1
ATOM 1570 C C . ALA A 1 191 ? -20.411 -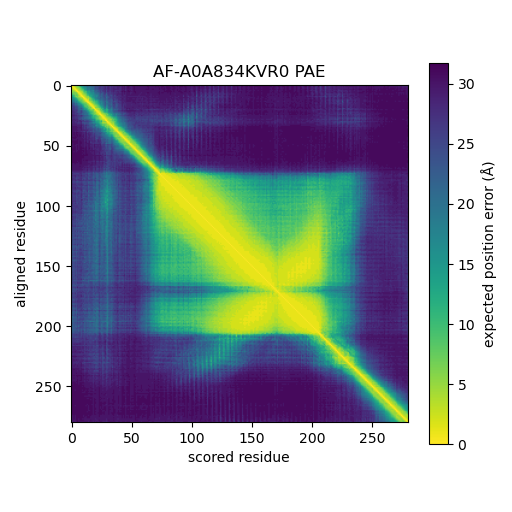7.037 25.457 1.00 98.31 191 ALA A C 1
ATOM 1572 O O . ALA A 1 191 ? -19.701 -6.652 24.534 1.00 98.31 191 ALA A O 1
ATOM 1573 N N . VAL A 1 192 ? -19.961 -7.124 26.714 1.00 98.69 192 VAL A N 1
ATOM 1574 C CA . VAL A 1 192 ? -18.573 -6.840 27.112 1.00 98.69 192 VAL A CA 1
ATOM 1575 C C . VAL A 1 192 ? -17.593 -7.738 26.367 1.00 98.69 192 VAL A C 1
ATOM 1577 O O . VAL A 1 192 ? -16.667 -7.219 25.756 1.00 98.69 192 VAL A O 1
ATOM 1580 N N . ARG A 1 193 ? -17.811 -9.059 26.374 1.00 98.75 193 ARG A N 1
ATOM 1581 C CA . ARG A 1 193 ? -16.922 -10.004 25.679 1.00 98.75 193 ARG A CA 1
ATOM 1582 C C . ARG A 1 193 ? -16.888 -9.737 24.177 1.00 98.75 193 ARG A C 1
ATOM 1584 O O . ARG A 1 193 ? -15.819 -9.712 23.588 1.00 98.75 193 ARG A O 1
ATOM 1591 N N . ALA A 1 194 ? -18.044 -9.470 23.565 1.00 98.50 194 ALA A N 1
ATOM 1592 C CA . ALA A 1 194 ? -18.112 -9.139 22.143 1.00 98.50 194 ALA A CA 1
ATOM 1593 C C . ALA A 1 194 ? -17.347 -7.847 21.798 1.00 98.50 194 ALA A C 1
ATOM 1595 O O . ALA A 1 194 ? -16.713 -7.773 20.744 1.00 98.50 194 ALA A O 1
ATOM 1596 N N . PHE A 1 195 ? -17.400 -6.841 22.677 1.00 98.62 195 PHE A N 1
ATOM 1597 C CA . PHE A 1 195 ? -16.610 -5.620 22.541 1.00 98.62 195 PHE A CA 1
ATOM 1598 C C . PHE A 1 195 ? -15.109 -5.897 22.688 1.00 98.62 195 PHE A C 1
ATOM 1600 O O . PHE A 1 195 ? -14.341 -5.460 21.840 1.00 98.62 195 PHE A O 1
ATOM 1607 N N . GLU A 1 196 ? -14.699 -6.650 23.710 1.00 98.50 196 GLU A N 1
ATOM 1608 C CA . GLU A 1 196 ? -13.296 -7.024 23.938 1.00 98.50 196 GLU A CA 1
ATOM 1609 C C . GLU A 1 196 ? -12.736 -7.801 22.736 1.00 98.50 196 GLU A C 1
ATOM 1611 O O . GLU A 1 196 ? -11.712 -7.413 22.180 1.00 98.50 196 GLU A O 1
ATOM 1616 N N . ASP A 1 197 ? -13.448 -8.819 22.245 1.00 98.50 197 ASP A N 1
ATOM 1617 C CA . ASP A 1 197 ? -13.062 -9.588 21.052 1.00 98.50 197 ASP A CA 1
ATOM 1618 C C . ASP A 1 197 ? -12.954 -8.710 19.793 1.00 98.50 197 ASP A C 1
ATOM 1620 O O . ASP A 1 197 ? -12.160 -8.976 18.886 1.00 98.50 197 ASP A O 1
ATOM 1624 N N . TRP A 1 198 ? -13.784 -7.671 19.677 1.00 98.38 198 TRP A N 1
ATOM 1625 C CA . TRP A 1 198 ? -13.672 -6.719 18.578 1.00 98.38 198 TRP A CA 1
ATOM 1626 C C . TRP A 1 198 ? -12.470 -5.785 18.748 1.00 98.38 198 TRP A C 1
ATOM 1628 O O . TRP A 1 198 ? -11.717 -5.617 17.792 1.00 98.38 198 TRP A O 1
ATOM 1638 N N . GLU A 1 199 ? -12.239 -5.254 19.949 1.00 97.88 199 GLU A N 1
ATOM 1639 C CA . GLU A 1 199 ? -11.077 -4.423 20.277 1.00 97.88 199 GLU A CA 1
ATOM 1640 C C . GLU A 1 199 ? -9.762 -5.173 20.015 1.00 97.88 199 GLU A C 1
ATOM 1642 O O . GLU A 1 199 ? -8.873 -4.629 19.360 1.00 97.88 199 GLU A O 1
ATOM 1647 N N . PHE A 1 200 ? -9.669 -6.446 20.417 1.00 97.31 200 PHE A N 1
ATOM 1648 C CA . PHE A 1 200 ? -8.513 -7.294 20.122 1.00 97.31 200 PHE A CA 1
ATOM 1649 C C . PHE A 1 200 ? -8.278 -7.450 18.618 1.00 97.31 200 PHE A C 1
ATOM 1651 O O . PHE A 1 200 ? -7.167 -7.204 18.157 1.00 97.31 200 PHE A O 1
ATOM 1658 N N . ARG A 1 201 ? -9.316 -7.765 17.831 1.00 95.31 201 ARG A N 1
ATOM 1659 C CA . ARG A 1 201 ? -9.186 -7.895 16.366 1.00 95.31 201 ARG A CA 1
ATOM 1660 C C . ARG A 1 201 ? -8.717 -6.607 15.689 1.00 95.31 201 ARG A C 1
ATOM 1662 O O . ARG A 1 201 ? -8.020 -6.670 14.676 1.00 95.31 201 ARG A O 1
ATOM 1669 N N . VAL A 1 202 ? -9.121 -5.445 16.203 1.00 95.00 202 VAL A N 1
ATOM 1670 C CA . VAL A 1 202 ? -8.652 -4.152 15.683 1.00 95.00 202 VAL A CA 1
ATOM 1671 C C . VAL A 1 202 ? -7.180 -3.941 16.021 1.00 95.00 202 VAL A C 1
ATOM 1673 O O . VAL A 1 202 ? -6.409 -3.575 15.139 1.00 95.00 202 VAL A O 1
ATOM 1676 N N . LEU A 1 203 ? -6.773 -4.228 17.259 1.00 93.81 203 LEU A N 1
ATOM 1677 C CA . LEU A 1 203 ? -5.376 -4.107 17.677 1.00 93.81 203 LEU A CA 1
ATOM 1678 C C . LEU A 1 203 ? -4.451 -5.055 16.907 1.00 93.81 203 LEU A C 1
ATOM 1680 O O . LEU A 1 203 ? -3.399 -4.613 16.463 1.00 93.81 203 LEU A O 1
ATOM 1684 N N . GLU A 1 204 ? -4.852 -6.310 16.690 1.00 92.31 204 GLU A N 1
ATOM 1685 C CA . GLU A 1 204 ? -4.088 -7.277 15.885 1.00 92.31 204 GLU A CA 1
ATOM 1686 C C . GLU A 1 204 ? -3.859 -6.770 14.458 1.00 92.31 204 GLU A C 1
ATOM 1688 O O . GLU A 1 204 ? -2.754 -6.870 13.918 1.00 92.31 204 GLU A O 1
ATOM 1693 N N . ARG A 1 205 ? -4.904 -6.192 13.850 1.00 89.00 205 ARG A N 1
ATOM 1694 C CA . ARG A 1 205 ? -4.813 -5.614 12.509 1.00 89.00 205 ARG A CA 1
ATOM 1695 C C . ARG A 1 205 ? -3.851 -4.433 12.487 1.00 89.00 205 ARG A C 1
ATOM 1697 O O . ARG A 1 205 ? -3.051 -4.334 11.570 1.00 89.00 205 ARG A O 1
ATOM 1704 N N . GLU A 1 206 ? -3.927 -3.537 13.463 1.00 87.50 206 GLU A N 1
ATOM 1705 C CA . GLU A 1 206 ? -3.066 -2.355 13.492 1.00 87.50 206 GLU A CA 1
ATOM 1706 C C . GLU A 1 206 ? -1.611 -2.677 13.836 1.00 87.50 206 GLU A C 1
ATOM 1708 O O . GLU A 1 206 ? -0.721 -2.078 13.243 1.00 87.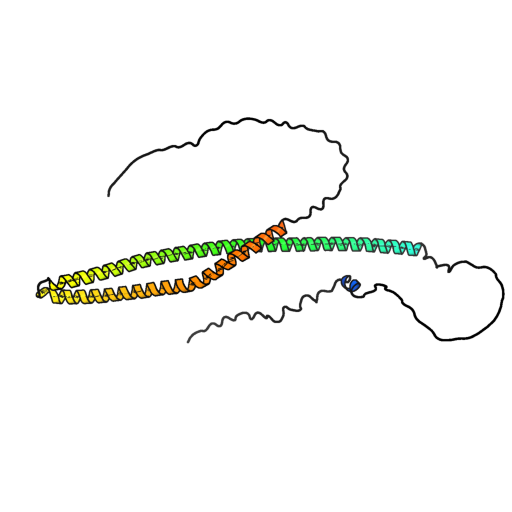50 206 GLU A O 1
ATOM 1713 N N . SER A 1 207 ? -1.351 -3.642 14.724 1.00 83.81 207 SER A N 1
ATOM 1714 C CA . SER A 1 207 ? 0.019 -4.053 15.050 1.00 83.81 207 SER A CA 1
ATOM 1715 C C . SER A 1 207 ? 0.732 -4.717 13.876 1.00 83.81 207 SER A C 1
ATOM 1717 O O . SER A 1 207 ? 1.931 -4.536 13.726 1.00 83.81 207 SER A O 1
ATOM 1719 N N . GLY A 1 208 ? 0.007 -5.465 13.034 1.00 73.50 208 GLY A N 1
ATOM 1720 C CA . GLY A 1 208 ? 0.590 -6.070 11.833 1.00 73.50 208 GLY A CA 1
ATOM 1721 C C . GLY A 1 208 ? 0.865 -5.071 10.705 1.00 73.50 208 GLY A C 1
ATOM 1722 O O . GLY A 1 208 ? 1.651 -5.366 9.818 1.00 73.50 208 GLY A O 1
ATOM 1723 N N . ILE A 1 209 ? 0.228 -3.896 10.726 1.00 59.84 209 ILE A N 1
ATOM 1724 C CA . ILE A 1 209 ? 0.375 -2.867 9.683 1.00 59.84 209 ILE A CA 1
ATOM 1725 C C . ILE A 1 209 ? 1.531 -1.903 9.992 1.00 59.84 209 ILE A C 1
ATOM 1727 O O . ILE A 1 209 ? 2.158 -1.403 9.063 1.00 59.84 209 ILE A O 1
ATOM 1731 N N . ASP A 1 210 ? 1.842 -1.660 11.271 1.00 57.56 210 ASP A N 1
ATOM 1732 C CA . ASP A 1 210 ? 2.938 -0.762 11.686 1.00 57.56 210 ASP A CA 1
ATOM 1733 C C . ASP A 1 210 ? 4.318 -1.267 11.210 1.00 57.56 210 ASP A C 1
ATOM 1735 O O . ASP A 1 210 ? 5.223 -0.475 10.952 1.00 57.56 210 ASP A O 1
ATOM 1739 N N . GLU A 1 211 ? 4.467 -2.583 11.019 1.00 57.09 211 GLU A N 1
ATOM 1740 C CA . GLU A 1 211 ? 5.674 -3.189 10.442 1.00 57.09 211 GLU A CA 1
ATOM 1741 C C . GLU A 1 211 ? 5.796 -2.923 8.928 1.00 57.09 211 GLU A C 1
ATOM 1743 O O . GLU A 1 211 ? 6.892 -2.627 8.460 1.00 57.09 211 GLU A O 1
ATOM 1748 N N . GLU A 1 212 ? 4.690 -2.940 8.171 1.00 56.69 212 GLU A N 1
ATOM 1749 C CA . GLU A 1 212 ? 4.685 -2.692 6.716 1.00 56.69 212 GLU A CA 1
ATOM 1750 C C . GLU A 1 212 ? 4.866 -1.196 6.376 1.00 56.69 212 GLU A C 1
ATOM 1752 O O . GLU A 1 212 ? 5.619 -0.844 5.469 1.00 56.69 212 GLU A O 1
ATOM 1757 N N . GLU A 1 213 ? 4.235 -0.284 7.129 1.00 58.88 213 GLU A N 1
ATOM 1758 C CA . GLU A 1 213 ? 4.307 1.168 6.867 1.00 58.88 213 GLU A CA 1
ATOM 1759 C C . GLU A 1 213 ? 5.715 1.746 7.138 1.00 58.88 213 GLU A C 1
ATOM 1761 O O . GLU A 1 213 ? 6.142 2.707 6.487 1.00 58.88 213 GLU A O 1
ATOM 1766 N N . CYS A 1 214 ? 6.479 1.132 8.051 1.00 50.38 214 CYS A N 1
ATOM 1767 C CA . CYS A 1 214 ? 7.885 1.479 8.279 1.00 50.38 214 CYS A CA 1
ATOM 1768 C C . CYS A 1 214 ? 8.779 1.158 7.067 1.00 50.38 214 CYS A C 1
ATOM 1770 O O . CYS A 1 214 ? 9.738 1.888 6.817 1.00 50.38 214 CYS A O 1
ATOM 1772 N N . GLU A 1 215 ? 8.471 0.106 6.303 1.00 50.12 215 GLU A N 1
ATOM 1773 C CA . GLU A 1 215 ? 9.237 -0.288 5.113 1.00 50.12 215 GLU A CA 1
ATOM 1774 C C . GLU A 1 215 ? 8.954 0.642 3.918 1.00 50.12 215 GLU A C 1
ATOM 1776 O O . GLU A 1 215 ? 9.869 1.018 3.176 1.00 50.12 215 GLU A O 1
ATOM 1781 N N . ASP A 1 216 ? 7.707 1.095 3.768 1.00 54.59 216 ASP A N 1
ATOM 1782 C CA . ASP A 1 216 ? 7.290 1.991 2.682 1.00 54.59 216 ASP A CA 1
ATOM 1783 C C . ASP A 1 216 ? 7.906 3.402 2.799 1.00 54.59 216 ASP A C 1
ATOM 1785 O O . ASP A 1 216 ? 8.282 4.017 1.791 1.00 54.59 216 ASP A O 1
ATOM 1789 N N . ALA A 1 217 ? 8.079 3.912 4.024 1.00 53.25 217 ALA A N 1
ATOM 1790 C CA . ALA A 1 217 ? 8.653 5.237 4.286 1.00 53.25 217 ALA A CA 1
ATOM 1791 C C . ALA A 1 217 ? 10.124 5.374 3.839 1.00 53.25 217 ALA A C 1
ATOM 1793 O O . ALA A 1 217 ? 10.578 6.472 3.483 1.00 53.25 217 ALA A O 1
ATOM 1794 N N . ASP A 1 218 ? 10.874 4.271 3.832 1.00 50.81 218 ASP A N 1
ATOM 1795 C CA . ASP A 1 218 ? 12.251 4.243 3.341 1.00 50.81 218 ASP A CA 1
ATOM 1796 C C . ASP A 1 218 ? 12.311 4.121 1.806 1.00 50.81 218 ASP A C 1
ATOM 1798 O O . ASP A 1 218 ? 13.166 4.753 1.171 1.00 50.81 218 ASP A O 1
ATOM 1802 N N . GLY A 1 219 ? 11.336 3.448 1.183 1.00 55.06 219 GLY A N 1
ATOM 1803 C CA . GLY A 1 219 ? 11.206 3.354 -0.276 1.00 55.06 219 GLY A CA 1
ATOM 1804 C C . GLY A 1 219 ? 10.890 4.691 -0.964 1.00 55.06 219 GLY A C 1
ATOM 1805 O O . GLY A 1 219 ? 11.414 4.987 -2.043 1.00 55.06 219 GLY A O 1
ATOM 1806 N N . GLU A 1 220 ? 10.093 5.567 -0.340 1.00 54.94 220 GLU A N 1
ATOM 1807 C CA . GLU A 1 220 ? 9.739 6.870 -0.929 1.00 54.94 220 GLU A CA 1
ATOM 1808 C C . GLU A 1 220 ? 10.957 7.788 -1.168 1.00 54.94 220 GLU A C 1
ATOM 1810 O O . GLU A 1 220 ? 10.991 8.547 -2.149 1.00 54.94 220 GLU A O 1
ATOM 1815 N N . LYS A 1 221 ? 11.987 7.704 -0.313 1.00 54.09 221 LYS A N 1
ATOM 1816 C CA . LYS A 1 221 ? 13.227 8.491 -0.450 1.00 54.09 221 LYS A CA 1
ATOM 1817 C C . LYS A 1 221 ? 14.103 7.993 -1.597 1.00 54.09 221 LYS A C 1
ATOM 1819 O O . LYS A 1 221 ? 14.692 8.807 -2.311 1.00 54.09 221 LYS A O 1
ATOM 1824 N N . GLU A 1 222 ? 14.160 6.684 -1.814 1.00 54.09 222 GLU A N 1
ATOM 1825 C CA . GLU A 1 222 ? 14.990 6.073 -2.856 1.00 54.09 222 GLU A CA 1
ATOM 1826 C C . GLU A 1 222 ? 14.424 6.345 -4.266 1.00 54.09 222 GLU A C 1
ATOM 1828 O O . GLU A 1 222 ? 15.152 6.711 -5.195 1.00 54.09 222 GLU A O 1
ATOM 1833 N N . LEU A 1 223 ? 13.093 6.322 -4.400 1.00 57.06 223 LEU A N 1
ATOM 1834 C CA . LEU A 1 223 ? 12.376 6.598 -5.653 1.00 57.06 223 LEU A CA 1
ATOM 1835 C C . LEU A 1 223 ? 12.442 8.076 -6.087 1.00 57.06 223 LEU A C 1
ATOM 1837 O O . LEU A 1 223 ? 12.337 8.382 -7.280 1.00 57.06 223 LEU A O 1
ATOM 1841 N N . SER A 1 224 ? 12.586 9.002 -5.135 1.00 49.34 224 SER A N 1
ATOM 1842 C CA . SER A 1 224 ? 12.755 10.440 -5.399 1.00 49.34 224 SER A CA 1
ATOM 1843 C C . SER A 1 224 ? 14.117 10.738 -6.044 1.00 49.34 224 SER A C 1
ATOM 1845 O O . SER A 1 224 ? 14.206 11.456 -7.044 1.00 49.34 224 SER A O 1
ATOM 1847 N N . CYS A 1 225 ? 15.176 10.092 -5.546 1.00 54.41 225 CYS A N 1
ATOM 1848 C CA . CYS A 1 225 ? 16.529 10.197 -6.095 1.00 54.41 225 CYS A CA 1
ATOM 1849 C C . CYS A 1 225 ? 16.626 9.652 -7.534 1.00 54.41 225 CYS A C 1
ATOM 1851 O O . CYS A 1 225 ? 17.347 10.207 -8.367 1.00 54.41 225 CYS A O 1
ATOM 1853 N N . GLN A 1 226 ? 15.858 8.609 -7.862 1.00 54.81 226 GLN A N 1
ATOM 1854 C CA . GLN A 1 226 ? 15.846 7.998 -9.195 1.00 54.81 226 GLN A CA 1
ATOM 1855 C C . GLN A 1 226 ? 15.113 8.856 -10.248 1.00 54.81 226 GLN A C 1
ATOM 1857 O O . GLN A 1 226 ? 15.553 8.951 -11.399 1.00 54.81 226 GLN A O 1
ATOM 1862 N N . ALA A 1 227 ? 14.039 9.550 -9.850 1.00 57.41 227 ALA A N 1
ATOM 1863 C CA . ALA A 1 227 ? 13.310 10.480 -10.718 1.00 57.41 227 ALA A CA 1
ATOM 1864 C C . ALA A 1 227 ? 14.158 11.712 -11.095 1.00 57.41 227 ALA A C 1
ATOM 1866 O O . ALA A 1 227 ? 14.183 12.120 -12.259 1.00 57.41 227 ALA A O 1
ATOM 1867 N N . ALA A 1 228 ? 14.924 12.250 -10.139 1.00 55.25 228 ALA A N 1
ATOM 1868 C CA . ALA A 1 228 ? 15.851 13.358 -10.379 1.00 55.25 228 ALA A CA 1
ATOM 1869 C C . ALA A 1 228 ? 16.975 12.992 -11.371 1.00 55.25 228 ALA A C 1
ATOM 1871 O O . ALA A 1 228 ? 17.415 13.833 -12.159 1.00 55.25 228 ALA A O 1
ATOM 1872 N N . CYS A 1 229 ? 17.415 11.729 -11.373 1.00 53.59 229 CYS A N 1
ATOM 1873 C CA . CYS A 1 229 ? 18.413 11.229 -12.320 1.00 53.59 229 CYS A CA 1
ATOM 1874 C C . CYS A 1 229 ? 17.852 11.135 -13.754 1.00 53.59 229 CYS A C 1
ATOM 1876 O O . CYS A 1 229 ? 18.499 11.579 -14.702 1.00 53.59 229 CYS A O 1
ATOM 1878 N N . SER A 1 230 ? 16.609 10.664 -13.916 1.00 57.88 230 SER A N 1
ATOM 1879 C CA . SER A 1 230 ? 15.967 10.536 -15.238 1.00 57.88 230 SER A CA 1
ATOM 1880 C C . SER A 1 230 ? 15.720 11.885 -15.929 1.00 57.88 230 SER A C 1
ATOM 1882 O O . SER A 1 230 ? 15.897 11.995 -17.141 1.00 57.88 230 SER A O 1
ATOM 1884 N N . GLN A 1 231 ? 15.382 12.938 -15.175 1.00 58.81 231 GLN A N 1
ATOM 1885 C CA . GLN A 1 231 ? 15.209 14.300 -15.713 1.00 58.81 231 GLN A CA 1
ATOM 1886 C C . GLN A 1 231 ? 16.522 14.931 -16.202 1.00 58.81 231 GLN A C 1
ATOM 1888 O O . GLN A 1 231 ? 16.531 15.730 -17.138 1.00 58.81 231 GLN A O 1
ATOM 1893 N N . ARG A 1 232 ? 17.653 14.553 -15.596 1.00 54.94 232 ARG A N 1
ATOM 1894 C CA . ARG A 1 232 ? 18.983 15.013 -16.014 1.00 54.94 232 ARG A CA 1
ATOM 1895 C C . ARG A 1 232 ? 19.428 14.368 -17.333 1.00 54.94 232 ARG A C 1
ATOM 1897 O O . ARG A 1 232 ? 20.150 15.009 -18.092 1.00 54.94 232 ARG A O 1
ATOM 1904 N N . CYS A 1 233 ? 18.977 13.148 -17.629 1.00 51.62 233 CYS A N 1
ATOM 1905 C CA . CYS A 1 233 ? 19.282 12.451 -18.882 1.00 51.62 233 CYS A CA 1
ATOM 1906 C C . CYS A 1 233 ? 18.473 12.968 -20.082 1.00 51.62 233 CYS A C 1
ATOM 1908 O O . CYS A 1 233 ? 18.989 12.981 -21.195 1.00 51.62 233 CYS A O 1
ATOM 1910 N N . SER A 1 234 ? 17.243 13.444 -19.878 1.00 55.38 234 SER A N 1
ATOM 1911 C CA . SER A 1 234 ? 16.389 13.980 -20.952 1.00 55.38 234 SER A CA 1
ATOM 1912 C C . SER A 1 234 ? 16.685 15.441 -21.330 1.00 55.38 234 SER A C 1
ATOM 1914 O O . SER A 1 234 ? 16.277 15.884 -22.400 1.00 55.38 234 SER A O 1
ATOM 1916 N N . GLY A 1 235 ? 17.435 16.185 -20.507 1.00 47.91 235 GLY A N 1
ATOM 1917 C CA . GLY A 1 235 ? 17.822 17.580 -20.776 1.00 47.91 235 GLY A CA 1
ATOM 1918 C C . GLY A 1 235 ? 19.100 17.776 -21.607 1.00 47.91 235 GLY A C 1
ATOM 1919 O O . GLY A 1 235 ? 19.423 18.908 -21.961 1.00 47.91 235 GLY A O 1
ATOM 1920 N N . ALA A 1 236 ? 19.846 16.713 -21.921 1.00 50.22 236 ALA A N 1
ATOM 1921 C CA . ALA A 1 236 ? 21.124 16.802 -22.627 1.00 50.22 236 ALA A CA 1
ATOM 1922 C C . ALA A 1 236 ? 20.985 16.414 -24.110 1.00 50.22 236 ALA A C 1
ATOM 1924 O O . ALA A 1 236 ? 21.414 15.343 -24.527 1.00 50.22 236 ALA A O 1
ATOM 1925 N N . SER A 1 237 ? 20.405 17.300 -24.924 1.00 46.19 237 SER A N 1
ATOM 1926 C CA . SER A 1 237 ? 20.623 17.265 -26.378 1.00 46.19 237 SER A CA 1
ATOM 1927 C C . SER A 1 237 ? 21.836 18.136 -26.721 1.00 46.19 237 SER A C 1
ATOM 1929 O O . SER A 1 237 ? 21.787 19.343 -26.475 1.00 46.19 237 SER A O 1
ATOM 1931 N N . PRO A 1 238 ? 22.933 17.590 -27.282 1.00 46.56 238 PRO A N 1
ATOM 1932 C CA . PRO A 1 238 ? 24.007 18.418 -27.801 1.00 46.56 238 PRO A CA 1
ATOM 1933 C C . PRO A 1 238 ? 23.527 19.055 -29.107 1.00 46.56 238 PRO A C 1
ATOM 1935 O O . PRO A 1 238 ? 23.385 18.389 -30.131 1.00 46.56 238 PRO A O 1
ATOM 1938 N N . ALA A 1 239 ? 23.265 20.360 -29.073 1.00 40.88 239 ALA A N 1
ATOM 1939 C CA . ALA A 1 239 ? 23.089 21.153 -30.279 1.00 40.88 239 ALA A CA 1
ATOM 1940 C C . ALA A 1 239 ? 24.420 21.177 -31.051 1.00 40.88 239 ALA A C 1
ATOM 1942 O O . ALA A 1 239 ? 25.301 21.990 -30.775 1.00 40.88 239 ALA A O 1
ATOM 1943 N N . VAL A 1 240 ? 24.586 20.271 -32.016 1.00 47.00 240 VAL A N 1
ATOM 1944 C CA . VAL A 1 240 ? 25.629 20.382 -33.043 1.00 47.00 240 VAL A CA 1
ATOM 1945 C C . VAL A 1 240 ? 25.141 21.417 -34.056 1.00 47.00 240 VAL A C 1
ATOM 1947 O O . VAL A 1 240 ? 24.476 21.101 -35.039 1.00 47.00 240 VAL A O 1
ATOM 1950 N N . GLY A 1 241 ? 25.412 22.687 -33.757 1.00 38.88 241 GLY A N 1
ATOM 1951 C CA . GLY A 1 241 ? 25.224 23.795 -34.686 1.00 38.88 241 GLY A CA 1
ATOM 1952 C C . GLY A 1 241 ? 26.331 23.778 -35.734 1.00 38.88 241 GLY A C 1
ATOM 1953 O O . GLY A 1 241 ? 27.484 24.070 -35.425 1.00 38.88 241 GLY A O 1
ATOM 1954 N N . GLY A 1 242 ? 25.978 23.413 -36.966 1.00 35.84 242 GLY A N 1
ATOM 1955 C CA . GLY A 1 242 ? 26.840 23.570 -38.130 1.00 35.84 242 GLY A CA 1
ATOM 1956 C C . GLY A 1 242 ? 27.109 25.048 -38.410 1.00 35.84 242 GLY A C 1
ATOM 1957 O O . GLY A 1 242 ? 26.192 25.867 -38.438 1.00 35.84 242 GLY A O 1
ATOM 1958 N N . THR A 1 243 ? 28.376 25.383 -38.620 1.00 38.69 243 THR A N 1
ATOM 1959 C CA . THR A 1 243 ? 28.816 26.675 -39.146 1.00 38.69 243 THR A CA 1
ATOM 1960 C C . THR A 1 243 ? 28.314 26.828 -40.579 1.00 38.69 243 THR A C 1
ATOM 1962 O O . THR A 1 243 ? 28.852 26.203 -41.493 1.00 38.69 243 THR A O 1
ATOM 1965 N N . ALA A 1 244 ? 27.282 27.644 -40.771 1.00 37.78 244 ALA A N 1
ATOM 1966 C CA . ALA A 1 244 ? 26.927 28.191 -42.071 1.00 37.78 244 ALA A CA 1
ATOM 1967 C C . ALA A 1 244 ? 27.433 29.637 -42.119 1.00 37.78 244 ALA A C 1
ATOM 1969 O O . ALA A 1 244 ? 26.913 30.506 -41.420 1.00 37.78 244 ALA A O 1
ATOM 1970 N N . GLU A 1 245 ? 28.479 29.871 -42.911 1.00 42.28 245 GLU A N 1
ATOM 1971 C CA . GLU A 1 245 ? 28.797 31.203 -43.420 1.00 42.28 245 GLU A CA 1
ATOM 1972 C C . GLU A 1 245 ? 27.609 31.685 -44.259 1.00 42.28 245 GLU A C 1
ATOM 1974 O O . GLU A 1 245 ? 27.133 30.982 -45.153 1.00 42.28 245 GLU A O 1
ATOM 1979 N N . GLY A 1 246 ? 27.108 32.871 -43.934 1.00 38.28 246 GLY A N 1
ATOM 1980 C CA . GLY A 1 246 ? 26.016 33.523 -44.636 1.00 38.28 246 GLY A CA 1
ATOM 1981 C C . GLY A 1 246 ? 26.198 35.027 -44.541 1.00 38.28 246 GLY A C 1
ATOM 1982 O O . GLY A 1 246 ? 25.765 35.644 -43.571 1.00 38.28 246 GLY A O 1
ATOM 1983 N N . ASP A 1 247 ? 26.865 35.587 -45.546 1.00 39.84 247 ASP A N 1
ATOM 1984 C CA . ASP A 1 247 ? 26.820 37.008 -45.868 1.00 39.84 247 ASP A CA 1
ATOM 1985 C C . ASP A 1 247 ? 25.371 37.413 -46.173 1.00 39.84 247 ASP A C 1
ATOM 1987 O O . ASP A 1 247 ? 24.681 36.756 -46.957 1.00 39.84 247 ASP A O 1
ATOM 1991 N N . GLY A 1 248 ? 24.898 38.500 -45.565 1.00 35.91 248 GLY A N 1
ATOM 1992 C CA . GLY A 1 248 ? 23.557 39.012 -45.825 1.00 35.91 248 GLY A CA 1
ATOM 1993 C C . GLY A 1 248 ? 23.198 40.199 -44.944 1.00 35.91 248 GLY A C 1
ATOM 1994 O O . GLY A 1 248 ? 22.839 40.041 -43.783 1.00 35.91 248 GLY A O 1
ATOM 1995 N N . GLU A 1 249 ? 23.315 41.384 -45.530 1.00 42.62 249 GLU A N 1
ATOM 1996 C CA . GLU A 1 249 ? 22.911 42.689 -45.009 1.00 42.62 249 GLU A CA 1
ATOM 1997 C C . GLU A 1 249 ? 21.454 42.696 -44.503 1.00 42.62 249 GLU A C 1
ATOM 1999 O O . GLU A 1 249 ? 20.566 42.110 -45.120 1.00 42.62 249 GLU A O 1
ATOM 2004 N N . GLY A 1 250 ? 21.189 43.398 -43.396 1.00 36.69 250 GLY A N 1
ATOM 2005 C CA . GLY A 1 250 ? 19.834 43.551 -42.864 1.00 36.69 250 GLY A CA 1
ATOM 2006 C C . GLY A 1 250 ? 19.749 44.599 -41.759 1.00 36.69 250 GLY A C 1
ATOM 2007 O O . GLY A 1 250 ? 20.326 44.439 -40.690 1.00 36.69 250 GLY A O 1
ATOM 2008 N N . GLU A 1 251 ? 19.047 45.682 -42.068 1.00 39.06 251 GLU A N 1
ATOM 2009 C CA . GLU A 1 251 ? 18.899 46.939 -41.336 1.00 39.06 251 GLU A CA 1
ATOM 2010 C C . GLU A 1 251 ? 18.484 46.836 -39.860 1.00 39.06 251 GLU A C 1
ATOM 2012 O O . GLU A 1 251 ? 17.695 45.992 -39.437 1.00 39.06 251 GLU A O 1
ATOM 2017 N N . GLY A 1 252 ? 18.987 47.796 -39.078 1.00 38.72 252 GLY A N 1
ATOM 2018 C CA . GLY A 1 252 ? 18.623 47.993 -37.685 1.00 38.72 252 GLY A CA 1
ATOM 2019 C C . GLY A 1 252 ? 17.217 48.565 -37.511 1.00 38.72 252 GLY A C 1
ATOM 2020 O O . GLY A 1 252 ? 16.850 49.562 -38.126 1.00 38.72 252 GLY A O 1
ATOM 2021 N N . ALA A 1 253 ? 16.472 47.990 -36.570 1.00 40.09 253 ALA A N 1
ATOM 2022 C CA . ALA A 1 253 ? 15.292 48.607 -35.986 1.00 40.09 253 ALA A CA 1
ATOM 2023 C C . ALA A 1 253 ? 15.490 48.737 -34.471 1.00 40.09 253 ALA A C 1
ATOM 2025 O O . ALA A 1 253 ? 15.531 47.769 -33.714 1.00 40.09 253 ALA A O 1
ATOM 2026 N N . ARG A 1 254 ? 15.658 49.993 -34.065 1.00 41.00 254 ARG A N 1
ATOM 2027 C CA . ARG A 1 254 ? 15.701 50.515 -32.701 1.00 41.00 254 ARG A CA 1
ATOM 2028 C C . ARG A 1 254 ? 14.301 50.398 -32.090 1.00 41.00 254 ARG A C 1
ATOM 2030 O O . ARG A 1 254 ? 13.386 51.042 -32.590 1.00 41.00 254 ARG A O 1
ATOM 2037 N N . ALA A 1 255 ? 14.141 49.617 -31.023 1.00 41.94 255 ALA A N 1
ATOM 2038 C CA . ALA A 1 255 ? 12.922 49.603 -30.214 1.00 41.94 255 ALA A CA 1
ATOM 2039 C C . ALA A 1 255 ? 13.185 50.289 -28.868 1.00 41.94 255 ALA A C 1
ATOM 2041 O O . ALA A 1 255 ? 14.169 50.007 -28.182 1.00 41.94 255 ALA A O 1
ATOM 2042 N N . GLU A 1 256 ? 12.329 51.257 -28.570 1.00 40.22 256 GLU A N 1
ATOM 2043 C CA . GLU A 1 256 ? 12.430 52.223 -27.486 1.00 40.22 256 GLU A CA 1
ATOM 2044 C C . GLU A 1 256 ? 12.160 51.601 -26.110 1.00 40.22 256 GLU A C 1
ATOM 2046 O O . GLU A 1 256 ? 11.290 50.751 -25.932 1.00 40.22 256 GLU A O 1
ATOM 2051 N N . ARG A 1 257 ? 12.926 52.074 -25.124 1.00 39.50 257 ARG A N 1
ATOM 2052 C CA . ARG A 1 257 ? 12.676 51.917 -23.692 1.00 39.50 257 ARG A CA 1
ATOM 2053 C C . ARG A 1 257 ? 11.748 53.057 -23.270 1.00 39.50 257 ARG A C 1
ATOM 2055 O O . ARG A 1 257 ? 12.139 54.215 -23.395 1.00 39.50 257 ARG A O 1
ATOM 2062 N N . SER A 1 258 ? 10.585 52.728 -22.718 1.00 44.19 258 SER A N 1
ATOM 2063 C CA . SER A 1 258 ? 9.802 53.647 -21.890 1.00 44.19 258 SER A CA 1
ATOM 2064 C C . SER A 1 258 ? 9.584 53.000 -20.532 1.00 44.19 258 SER A C 1
ATOM 2066 O O . SER A 1 258 ? 8.993 51.929 -20.414 1.00 44.19 258 SER A O 1
ATOM 2068 N N . GLU A 1 259 ? 10.166 53.649 -19.533 1.00 45.25 259 GLU A N 1
ATOM 2069 C CA . GLU A 1 259 ? 9.895 53.462 -18.118 1.00 45.25 259 GLU A CA 1
ATOM 2070 C C . GLU A 1 259 ? 8.651 54.271 -17.715 1.00 45.25 259 GLU A C 1
ATOM 2072 O O . GLU A 1 259 ? 8.218 55.161 -18.446 1.00 45.25 259 GLU A O 1
ATOM 2077 N N . GLU A 1 260 ? 8.189 53.971 -16.499 1.00 39.59 260 GLU A N 1
ATOM 2078 C CA . GLU A 1 260 ? 7.355 54.777 -15.593 1.00 39.59 260 GLU A CA 1
ATOM 2079 C C . GLU A 1 260 ? 5.846 54.488 -15.536 1.00 39.59 260 GLU A C 1
ATOM 2081 O O . GLU A 1 260 ? 5.126 54.513 -16.531 1.00 39.59 260 GLU A O 1
ATOM 2086 N N . GLY A 1 261 ? 5.374 54.278 -14.297 1.00 37.09 261 GLY A N 1
ATOM 2087 C CA . GLY A 1 261 ? 3.970 54.445 -13.923 1.00 37.09 261 GLY A CA 1
ATOM 2088 C C . GLY A 1 261 ? 3.473 53.555 -12.781 1.00 37.09 261 GLY A C 1
ATOM 2089 O O . GLY A 1 261 ? 2.681 52.653 -13.027 1.00 37.09 261 GLY A O 1
ATOM 2090 N N . GLU A 1 262 ? 3.912 53.809 -11.543 1.00 46.47 262 GLU A N 1
ATOM 2091 C CA . GLU A 1 262 ? 3.188 53.425 -10.315 1.00 46.47 262 GLU A CA 1
ATOM 2092 C C . GLU A 1 262 ? 1.743 53.956 -10.342 1.00 46.47 262 GLU A C 1
ATOM 2094 O O . GLU A 1 262 ? 1.577 55.123 -10.669 1.00 46.47 262 GLU A O 1
ATOM 2099 N N . GLU A 1 263 ? 0.739 53.181 -9.902 1.00 42.47 263 GLU A N 1
ATOM 2100 C CA . GLU A 1 263 ? -0.282 53.645 -8.935 1.00 42.47 263 GLU A CA 1
ATOM 2101 C C . GLU A 1 263 ? -1.160 52.474 -8.446 1.00 42.47 263 GLU A C 1
ATOM 2103 O O . GLU A 1 263 ? -1.533 51.588 -9.214 1.00 42.47 263 GLU A O 1
ATOM 2108 N N . GLY A 1 264 ? -1.445 52.428 -7.141 1.00 39.31 264 GLY A N 1
ATOM 2109 C CA . GLY A 1 264 ? -2.064 51.280 -6.474 1.00 39.31 264 GLY A CA 1
ATOM 2110 C C . GLY A 1 264 ? -3.592 51.289 -6.380 1.00 39.31 264 GLY A C 1
ATOM 2111 O O . GLY A 1 264 ? -4.246 52.274 -6.687 1.00 39.31 264 GLY A O 1
ATOM 2112 N N . ALA A 1 265 ? -4.158 50.197 -5.856 1.00 42.97 265 ALA A N 1
ATOM 2113 C CA . ALA A 1 265 ? -5.423 50.189 -5.113 1.00 42.97 265 ALA A CA 1
ATOM 2114 C C . ALA A 1 265 ? -5.624 48.849 -4.380 1.00 42.97 265 ALA A C 1
ATOM 2116 O O . ALA A 1 265 ? -5.214 47.789 -4.837 1.00 42.97 265 ALA A O 1
ATOM 2117 N N . ARG A 1 266 ? -6.237 48.960 -3.200 1.00 54.25 266 ARG A N 1
ATOM 2118 C CA . ARG A 1 266 ? -6.434 47.977 -2.122 1.00 54.25 266 ARG A CA 1
ATOM 2119 C C . ARG A 1 266 ? -7.423 46.839 -2.444 1.00 54.25 266 ARG A C 1
ATOM 2121 O O . ARG A 1 266 ? -8.218 46.976 -3.370 1.00 54.25 266 ARG A O 1
ATOM 2128 N N . PRO A 1 267 ? -7.443 45.767 -1.622 1.00 53.38 267 PRO A N 1
ATOM 2129 C CA . PRO A 1 267 ? -8.453 44.714 -1.694 1.00 53.38 267 PRO A CA 1
ATOM 2130 C C . PRO A 1 267 ? -9.827 45.197 -1.205 1.00 53.38 267 PRO A C 1
ATOM 2132 O O . PRO A 1 267 ? -9.933 45.994 -0.273 1.00 53.38 267 PRO A O 1
ATOM 2135 N N . HIS A 1 268 ? -10.871 44.694 -1.860 1.00 49.94 268 HIS A N 1
ATOM 2136 C CA . HIS A 1 268 ? -12.272 44.973 -1.571 1.00 49.94 268 HIS A CA 1
ATOM 2137 C C . HIS A 1 268 ? -12.789 43.953 -0.546 1.00 49.94 268 HIS A C 1
ATOM 2139 O O . HIS A 1 268 ? -13.073 42.809 -0.895 1.00 49.94 268 HIS A O 1
ATOM 2145 N N . ASP A 1 269 ? -12.904 44.377 0.712 1.00 48.66 269 ASP A N 1
ATOM 2146 C CA . ASP A 1 269 ? -13.792 43.753 1.693 1.00 48.66 269 ASP A CA 1
ATOM 2147 C C . ASP A 1 269 ? -15.244 44.099 1.339 1.00 48.66 269 ASP A C 1
ATOM 2149 O O . ASP A 1 269 ? -15.577 45.247 1.029 1.00 48.66 269 ASP A O 1
ATOM 2153 N N . SER A 1 270 ? -16.138 43.119 1.404 1.00 54.41 270 SER A N 1
ATOM 2154 C CA . SER A 1 270 ? -17.572 43.372 1.535 1.00 54.41 270 SER A CA 1
ATOM 2155 C C . SER A 1 270 ? -18.203 42.305 2.413 1.00 54.41 270 SER A C 1
ATOM 2157 O O . SER A 1 270 ? -18.426 41.166 2.016 1.00 54.41 270 SER A O 1
ATOM 2159 N N . ASP A 1 271 ? -18.432 42.766 3.634 1.00 49.50 271 ASP A N 1
ATOM 2160 C CA . ASP A 1 271 ? -19.330 42.284 4.668 1.00 49.50 271 ASP A CA 1
ATOM 2161 C C . ASP A 1 271 ? -20.808 42.319 4.208 1.00 49.50 271 ASP A C 1
ATOM 2163 O O . ASP A 1 271 ? -21.184 43.080 3.313 1.00 49.50 271 ASP A O 1
ATOM 2167 N N . GLY A 1 272 ? -21.650 41.509 4.851 1.00 42.47 272 GLY A N 1
ATOM 2168 C CA . GLY A 1 272 ? -23.085 41.366 4.582 1.00 42.47 272 GLY A CA 1
ATOM 2169 C C . GLY A 1 272 ? -23.612 40.029 5.121 1.00 42.47 272 GLY A C 1
ATOM 2170 O O . GLY A 1 272 ? -23.753 39.075 4.369 1.00 42.47 272 GLY A O 1
ATOM 2171 N N . SER A 1 273 ? -23.695 39.824 6.439 1.00 48.47 273 SER A N 1
ATOM 2172 C CA . SER A 1 273 ? -24.799 40.239 7.324 1.00 48.47 273 SER A CA 1
ATOM 2173 C C . SER A 1 273 ? -26.139 39.538 7.016 1.00 48.47 273 SER A C 1
ATOM 2175 O O . SER A 1 273 ? -26.817 39.905 6.062 1.00 48.47 273 SER A O 1
ATOM 2177 N N . GLN A 1 274 ? -26.550 38.582 7.869 1.00 46.78 274 GLN A N 1
ATOM 2178 C CA . GLN A 1 274 ? -27.724 38.668 8.772 1.00 46.78 274 GLN A CA 1
ATOM 2179 C C . GLN A 1 274 ? -28.375 37.308 9.129 1.00 46.78 274 GLN A C 1
ATOM 2181 O O . GLN A 1 274 ? -28.785 36.564 8.248 1.00 46.78 274 GLN A O 1
ATOM 2186 N N . ARG A 1 275 ? -28.586 37.148 10.454 1.00 50.34 275 ARG A N 1
ATOM 2187 C CA . ARG A 1 275 ? -29.740 36.552 11.183 1.00 50.34 275 ARG A CA 1
ATOM 2188 C C . ARG A 1 275 ? -29.911 35.024 11.166 1.00 50.34 275 ARG A C 1
ATOM 2190 O O . ARG A 1 275 ? -29.958 34.396 10.124 1.00 50.34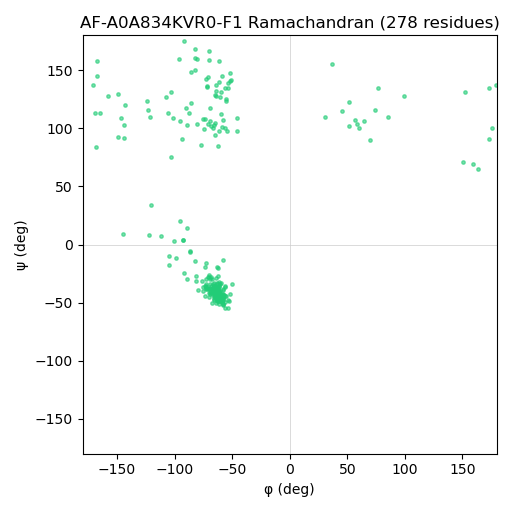 275 ARG A O 1
ATOM 2197 N N . GLU A 1 276 ? -29.811 34.373 12.330 1.00 49.34 276 GLU A N 1
ATOM 2198 C CA . GLU A 1 276 ? -30.901 34.140 13.311 1.00 49.34 276 GLU A CA 1
ATOM 2199 C C . GLU A 1 276 ? -32.091 33.386 12.705 1.00 49.34 276 GLU A C 1
ATOM 2201 O O . GLU A 1 276 ? -32.925 34.012 12.066 1.00 49.34 276 GLU A O 1
ATOM 2206 N N . GLU A 1 277 ? -32.228 32.088 13.007 1.00 56.28 277 GLU A N 1
ATOM 2207 C CA . GLU A 1 277 ? -33.499 31.570 13.530 1.00 56.28 277 GLU A CA 1
ATOM 2208 C C . GLU A 1 277 ? -33.303 30.253 14.300 1.00 56.28 277 GLU A C 1
ATOM 2210 O O . GLU A 1 277 ? -32.672 29.297 13.853 1.00 56.28 277 GLU A O 1
ATOM 2215 N N . THR A 1 278 ? -33.828 30.268 15.516 1.00 55.50 278 THR A N 1
ATOM 2216 C CA . THR A 1 278 ? -34.022 29.172 16.462 1.00 55.50 278 THR A CA 1
ATOM 2217 C C . THR A 1 278 ? -35.269 28.341 16.137 1.00 55.50 278 THR A C 1
ATOM 2219 O O . THR A 1 278 ? -36.232 28.883 15.612 1.00 55.50 278 THR A O 1
ATOM 2222 N N . ALA A 1 279 ? -35.287 27.108 16.663 1.00 58.12 279 ALA A N 1
ATOM 2223 C CA . ALA A 1 279 ? -36.441 26.235 16.944 1.00 58.12 279 ALA A CA 1
ATOM 2224 C C . ALA A 1 279 ? -36.978 25.347 15.802 1.00 58.12 279 ALA A C 1
ATOM 2226 O O . ALA A 1 279 ? -37.691 25.804 14.915 1.00 58.12 279 ALA A O 1
ATOM 2227 N N . HIS A 1 280 ? -36.770 24.030 15.924 1.00 53.50 280 HIS A N 1
ATOM 2228 C CA . HIS A 1 280 ? -37.764 23.147 16.550 1.00 53.50 280 HIS A CA 1
ATOM 2229 C C . HIS A 1 280 ? -37.159 21.811 16.993 1.00 53.50 280 HIS A C 1
ATOM 2231 O O . HIS A 1 280 ? -36.161 21.385 16.373 1.00 53.50 280 HIS A O 1
#

Sequence (280 aa):
MVYIYYLEMPQHNMENSGVQWQQGPRSPWISRVAEGQSPASSGAESDTESSGTEREKSCVKKLEGSSLRVLPSPTHLQRRITELDQQREELKIELQLEIALLQGELQTEQEQLHRHMQKLETLKTEARQQDKRKHSDRLKERESLEEERSRVKELRRRCEEKEKLIPTLPESQREQLTVQLQQEKEQMEAAVRAFEDWEFRVLERESGIDEEECEDADGEKELSCQAACSQRCSGASPAVGGTAEGDGEGEGARAERSEEGEEGARPHDSDGSQREETAH

Radius of gyration: 48.47 Å; Cα contacts (8 Å, |Δi|>4): 22; chains: 1; bounding box: 133×89×116 Å

Mean predicted aligned error: 20.84 Å

Nearest PDB structures (foldseek):
  6ox7-assembly1_C  TM=7.847E-01  e=4.933E+00  Homo sapiens
  8otz-assembly1_EP  TM=8.528E-01  e=8.873E+00  Bos taurus
  5nnv-assembly2_B  TM=6.106E-01  e=4.933E+00  Bacillus subtilis subsp. subtilis str. 168
  4jps-assembly1_B  TM=7.466E-01  e=9.471E+00  Homo sapiens
  8qbr-assembly1_A  TM=5.309E-01  e=5.265E+00  Nostoc punctiforme

Secondary structure (DSSP, 8-state):
--------------SSTTSTTS-S---TTTGGGTS-----------------------------------PPPHHHHHHHHHHHHHHHHHHHHHHHHHHHHHHHHHHHHHHHHHHHHHHHHHHHHHHHHHHHHHHHHHHHHHHHHHHHHHHHHHHHHHHHHHHHHGGGS-HHHHHHHHHHHHHHHHHHHHHHHHHHHHHHHHHHHHHHHHHHHHHHHHHHHHHHHHHHHHHHHHT---------------------------------------------

Foldseek 3Di:
DDDDPPPPDPPDPPPPPPDPPPPDPPDPVVVVVVPDDDDDDDDDDDDDDDDDDDDDDDDDDDDPDDPPPVPPDPVVVVVVVVVVVVVVVVVVVVVVVVVVVVVVVVVVVVVVVVVVVVVVVVVVVVVVVVVVVVVVVLVVLVVVLVVLVVVLVVLVVVLVVLVVCLVVDDPVCNVVSVVVSVVSVVVSVVSVVVSVVSVVVSVVVVVVVVVVVVVVVVVVVVVVVVVVVVVVVVPDDPPPDDDDDDDDDDDDDDDDDDDDDDDDDDDDDDDDDDDDDDDD

pLDDT: mean 71.04, std 25.19, range [34.66, 98.75]

Organism: Oryzias melastigma (NCBI:txid30732)